Protein AF-A0A4Q3C6U7-F1 (afdb_monomer)

Mean predicted aligned error: 5.1 Å

Nearest PDB structures (foldseek):
  6geu-assembly1_A  TM=4.554E-01  e=2.641E+00  Homo sapiens
  4ghb-assembly1_B  TM=2.194E-01  e=9.205E-01  Bacteroides uniformis ATCC 8492
  4ghb-assembly1_A  TM=2.092E-01  e=1.859E+00  Bacteroides uniformis ATCC 8492
  5yfg-assembly1_A  TM=2.034E-01  e=3.339E+00  Homo sapiens

Radius of gyration: 21.29 Å; Cα contacts (8 Å, |Δi|>4): 793; chains: 1; bounding box: 61×37×65 Å

Structure (mmCIF, N/CA/C/O backbone):
data_AF-A0A4Q3C6U7-F1
#
_entry.id   AF-A0A4Q3C6U7-F1
#
loop_
_atom_site.group_PDB
_atom_site.id
_atom_site.type_symbol
_atom_site.label_atom_id
_atom_site.label_alt_id
_atom_site.label_comp_id
_atom_site.label_asym_id
_atom_site.label_entity_id
_atom_site.label_seq_id
_atom_site.pdbx_PDB_ins_code
_atom_site.Cartn_x
_atom_site.Cartn_y
_atom_site.Cartn_z
_atom_site.occupancy
_atom_site.B_iso_or_equiv
_atom_site.auth_seq_id
_atom_site.auth_comp_id
_atom_site.auth_asym_id
_atom_site.auth_atom_id
_atom_site.pdbx_PDB_model_num
ATOM 1 N N . MET A 1 1 ? 37.380 1.372 9.636 1.00 40.44 1 MET A N 1
ATOM 2 C CA . MET A 1 1 ? 35.905 1.362 9.753 1.00 40.44 1 MET A CA 1
ATOM 3 C C . MET A 1 1 ? 35.534 0.197 10.651 1.00 40.44 1 MET A C 1
ATOM 5 O O . MET A 1 1 ? 35.887 -0.924 10.315 1.00 40.44 1 MET A O 1
ATOM 9 N N . ASN A 1 2 ? 34.940 0.460 11.815 1.00 42.66 2 ASN A N 1
ATOM 10 C CA . ASN A 1 2 ? 34.588 -0.593 12.772 1.00 42.66 2 ASN A CA 1
ATOM 11 C C . ASN A 1 2 ? 33.475 -1.472 12.191 1.00 42.66 2 ASN A C 1
ATOM 13 O O . ASN A 1 2 ? 32.530 -0.950 11.597 1.00 42.66 2 ASN A O 1
ATOM 17 N N . ALA A 1 3 ? 33.597 -2.791 12.349 1.00 51.47 3 ALA A N 1
ATOM 18 C CA . ALA A 1 3 ? 32.546 -3.717 11.951 1.00 51.47 3 ALA A CA 1
ATOM 19 C C . ALA A 1 3 ? 31.241 -3.373 12.701 1.00 51.47 3 ALA A C 1
ATOM 21 O O . ALA A 1 3 ? 31.295 -3.032 13.887 1.00 51.47 3 ALA A O 1
ATOM 22 N N . PRO A 1 4 ? 30.072 -3.425 12.038 1.00 55.38 4 PRO A N 1
ATOM 23 C CA . PRO A 1 4 ? 28.802 -3.167 12.703 1.00 55.38 4 PRO A CA 1
ATOM 24 C C . PRO A 1 4 ? 28.553 -4.197 13.822 1.00 55.38 4 PRO A C 1
ATOM 26 O O . PRO A 1 4 ? 29.059 -5.317 13.725 1.00 55.38 4 PRO A O 1
ATOM 29 N N . PRO A 1 5 ? 27.767 -3.858 14.863 1.00 61.78 5 PRO A N 1
ATOM 30 C CA . PRO A 1 5 ? 27.444 -4.776 15.956 1.00 61.78 5 PRO A CA 1
ATOM 31 C C . PRO A 1 5 ? 26.863 -6.115 15.458 1.00 61.78 5 PRO A C 1
ATOM 33 O O . PRO A 1 5 ? 26.161 -6.110 14.441 1.00 61.78 5 PRO A O 1
ATOM 36 N N . PRO A 1 6 ? 27.073 -7.238 16.174 1.00 61.47 6 PRO A N 1
ATOM 37 C CA . PRO A 1 6 ? 26.611 -8.571 15.759 1.00 61.47 6 PRO A CA 1
ATOM 38 C C . PRO A 1 6 ? 25.113 -8.647 15.426 1.00 61.47 6 PRO A C 1
ATOM 40 O O . PRO A 1 6 ? 24.727 -9.257 14.433 1.00 61.47 6 PRO A O 1
ATOM 43 N N . GLU A 1 7 ? 24.266 -7.951 16.187 1.00 58.47 7 GLU A N 1
ATOM 44 C CA . GLU A 1 7 ? 22.817 -7.881 15.941 1.00 58.47 7 GLU A CA 1
ATOM 45 C C . GLU A 1 7 ? 22.485 -7.246 14.581 1.00 58.47 7 GLU A C 1
ATOM 47 O O . GLU A 1 7 ? 21.636 -7.742 13.841 1.00 58.47 7 GLU A O 1
ATOM 52 N N . ARG A 1 8 ? 23.211 -6.189 14.189 1.00 59.88 8 ARG A N 1
ATOM 53 C CA . ARG A 1 8 ? 23.044 -5.556 12.869 1.00 59.88 8 ARG A CA 1
ATOM 54 C C . ARG A 1 8 ? 23.563 -6.439 11.736 1.00 59.88 8 ARG A C 1
ATOM 56 O O . ARG A 1 8 ? 23.024 -6.379 10.634 1.00 59.88 8 ARG A O 1
ATOM 63 N N . GLN A 1 9 ? 24.582 -7.260 11.994 1.00 61.44 9 GLN A N 1
ATOM 64 C CA . GLN A 1 9 ? 25.068 -8.243 11.022 1.00 61.44 9 GLN A CA 1
ATOM 65 C C . GLN A 1 9 ? 24.029 -9.347 10.785 1.00 61.44 9 GLN A C 1
ATOM 67 O O . GLN A 1 9 ? 23.744 -9.668 9.633 1.00 61.44 9 GLN A O 1
ATOM 72 N N . ALA A 1 10 ? 23.404 -9.863 11.849 1.00 61.47 10 ALA A N 1
ATOM 73 C CA . ALA A 1 10 ? 22.354 -10.878 11.755 1.00 61.47 10 ALA A CA 1
ATOM 74 C C . ALA A 1 10 ? 21.114 -10.371 10.993 1.00 61.47 10 ALA A C 1
ATOM 76 O O . ALA A 1 10 ? 20.631 -11.049 10.085 1.00 61.47 10 ALA A O 1
ATOM 77 N N . ILE A 1 11 ? 20.650 -9.150 11.288 1.00 67.88 11 ILE A N 1
ATOM 78 C CA . ILE A 1 11 ? 19.532 -8.509 10.571 1.00 67.88 11 ILE A CA 1
ATOM 79 C C . ILE A 1 11 ? 19.877 -8.307 9.088 1.00 67.88 11 ILE A C 1
ATOM 81 O O . ILE A 1 11 ? 19.063 -8.604 8.209 1.00 67.88 11 ILE A O 1
ATOM 85 N N . GLY A 1 12 ? 21.095 -7.846 8.786 1.00 70.00 12 GLY A N 1
ATOM 86 C CA . GLY A 1 12 ? 21.555 -7.680 7.407 1.00 70.00 12 GLY A CA 1
ATOM 87 C C . GLY A 1 12 ? 21.638 -9.002 6.637 1.00 70.00 12 GLY A C 1
ATOM 88 O O . GLY A 1 12 ? 21.239 -9.057 5.475 1.00 70.00 12 GLY A O 1
ATOM 89 N N . ALA A 1 13 ? 22.084 -10.082 7.283 1.00 72.88 13 ALA A N 1
ATOM 90 C CA . ALA A 1 13 ? 22.138 -11.413 6.680 1.00 72.88 13 ALA A CA 1
ATOM 91 C C . ALA A 1 13 ? 20.737 -11.978 6.384 1.00 72.88 13 ALA A C 1
ATOM 93 O O . ALA A 1 13 ? 20.502 -12.476 5.282 1.00 72.88 13 ALA A O 1
ATOM 94 N N . GLN A 1 14 ? 19.791 -11.844 7.322 1.00 74.75 14 GLN A N 1
ATOM 95 C CA . GLN A 1 14 ? 18.389 -12.230 7.115 1.00 74.75 14 GLN A CA 1
ATOM 96 C C . GLN A 1 14 ? 17.743 -11.430 5.980 1.00 74.75 14 GLN A C 1
ATOM 98 O O . GLN A 1 14 ? 17.083 -12.006 5.116 1.00 74.75 14 GLN A O 1
ATOM 103 N N . THR A 1 15 ? 18.005 -10.122 5.927 1.00 80.00 15 THR A N 1
ATOM 104 C CA . THR A 1 15 ? 17.540 -9.255 4.838 1.00 80.00 15 THR A CA 1
ATOM 105 C C . THR A 1 15 ? 18.095 -9.722 3.491 1.00 80.00 15 THR A C 1
ATOM 107 O O . THR A 1 15 ? 17.353 -9.876 2.524 1.00 80.00 15 THR A O 1
ATOM 110 N N . ALA A 1 16 ? 19.399 -10.000 3.421 1.00 83.19 16 ALA A N 1
ATOM 111 C CA . ALA A 1 16 ? 20.047 -10.456 2.196 1.00 83.19 16 ALA A CA 1
ATOM 112 C C . ALA A 1 16 ? 19.524 -11.826 1.723 1.00 83.19 16 ALA A C 1
ATOM 114 O O . ALA A 1 16 ? 19.395 -12.047 0.519 1.00 83.19 16 ALA A O 1
ATOM 115 N N . ALA A 1 17 ? 19.224 -12.749 2.641 1.00 84.50 17 ALA A N 1
ATOM 116 C CA . ALA A 1 17 ? 18.585 -14.024 2.313 1.00 84.50 17 ALA A CA 1
ATOM 117 C C . ALA A 1 17 ? 17.166 -13.811 1.757 1.00 84.50 17 ALA A C 1
ATOM 119 O O . ALA A 1 17 ? 16.872 -14.244 0.644 1.00 84.50 17 ALA A O 1
ATOM 120 N N . ALA A 1 18 ? 16.331 -13.036 2.456 1.00 83.50 18 ALA A N 1
ATOM 121 C CA . ALA A 1 18 ? 14.971 -12.737 2.013 1.00 83.50 18 ALA A CA 1
ATOM 122 C C . ALA A 1 18 ? 14.938 -12.082 0.620 1.00 83.50 18 ALA A C 1
ATOM 124 O O . ALA A 1 18 ? 14.146 -12.485 -0.233 1.00 83.50 18 ALA A O 1
ATOM 125 N N . LEU A 1 19 ? 15.824 -11.116 0.350 1.00 86.44 19 LEU A N 1
ATOM 126 C CA . LEU A 1 19 ? 15.937 -10.466 -0.962 1.00 86.44 19 LEU A CA 1
ATOM 127 C C . LEU A 1 19 ? 16.412 -11.434 -2.060 1.00 86.44 19 LEU A C 1
ATOM 129 O O . LEU A 1 19 ? 15.923 -11.379 -3.188 1.00 86.44 19 LEU A O 1
ATOM 133 N N . ARG A 1 20 ? 17.340 -12.352 -1.758 1.00 87.31 20 ARG A N 1
ATOM 134 C CA . ARG A 1 20 ? 17.777 -13.380 -2.720 1.00 87.31 20 ARG A CA 1
ATOM 135 C C . ARG A 1 20 ? 16.630 -14.276 -3.162 1.00 87.31 20 ARG A C 1
ATOM 137 O O . ARG A 1 20 ? 16.518 -14.560 -4.360 1.00 87.31 20 ARG A O 1
ATOM 144 N N . ASP A 1 21 ? 15.774 -14.662 -2.230 1.00 84.50 21 ASP A N 1
ATOM 145 C CA . ASP A 1 21 ? 14.721 -15.639 -2.483 1.00 84.50 21 ASP A CA 1
ATOM 146 C C . ASP A 1 21 ? 13.483 -14.998 -3.105 1.00 84.50 21 ASP A C 1
ATOM 148 O O . ASP A 1 21 ? 12.928 -15.516 -4.077 1.00 84.50 21 ASP A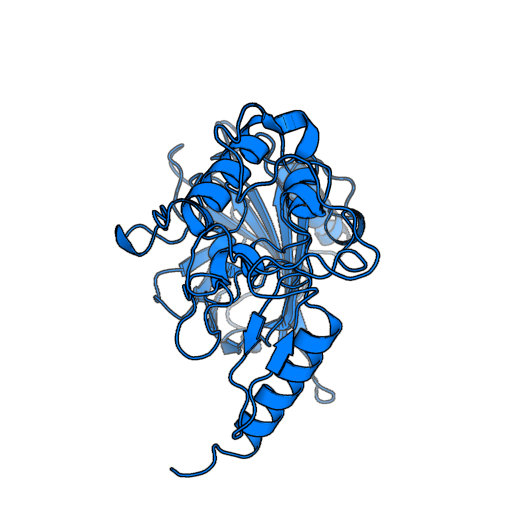 O 1
ATOM 152 N N . THR A 1 22 ? 13.086 -13.832 -2.600 1.00 85.50 22 THR A N 1
ATOM 153 C CA . THR A 1 22 ? 11.780 -13.252 -2.928 1.00 85.50 22 THR A CA 1
ATOM 154 C C . THR A 1 22 ? 11.821 -12.214 -4.040 1.00 85.50 22 THR A C 1
ATOM 156 O O . THR A 1 22 ? 10.818 -12.065 -4.730 1.00 85.50 22 THR A O 1
ATOM 159 N N . SER A 1 23 ? 12.943 -11.521 -4.272 1.00 89.56 23 SER A N 1
ATOM 160 C CA . SER A 1 23 ? 12.940 -10.376 -5.190 1.00 89.56 23 SER A CA 1
ATOM 161 C C . SER A 1 23 ? 12.658 -10.767 -6.644 1.00 89.56 23 SER A C 1
ATOM 163 O O . SER A 1 23 ? 13.272 -11.665 -7.219 1.00 89.56 23 SER A O 1
ATOM 165 N N . VAL A 1 24 ? 11.733 -10.051 -7.259 1.00 92.94 24 VAL A N 1
ATOM 166 C CA . VAL A 1 24 ? 11.398 -10.109 -8.678 1.00 92.94 24 VAL A CA 1
ATOM 167 C C . VAL A 1 24 ? 12.279 -9.134 -9.448 1.00 92.94 24 VAL A C 1
ATOM 169 O O . VAL A 1 24 ? 12.968 -9.534 -10.381 1.00 92.94 24 VAL A O 1
ATOM 172 N N . GLY A 1 25 ? 12.287 -7.864 -9.040 1.00 91.75 25 GLY A N 1
ATOM 173 C CA . GLY A 1 25 ? 13.074 -6.823 -9.692 1.00 91.75 25 GLY A CA 1
ATOM 174 C C . GLY A 1 25 ? 14.586 -6.949 -9.457 1.00 91.75 25 GLY A C 1
ATOM 175 O O . GLY A 1 25 ? 15.015 -7.578 -8.484 1.00 91.75 25 GLY A O 1
ATOM 176 N N . PRO A 1 26 ? 15.397 -6.336 -10.335 1.00 93.00 26 PRO A N 1
ATOM 177 C CA . PRO A 1 26 ? 16.826 -6.234 -10.163 1.00 93.00 26 PRO A CA 1
ATOM 178 C C . PRO A 1 26 ? 17.147 -5.304 -8.989 1.00 93.00 26 PRO A C 1
ATOM 180 O O . PRO A 1 26 ? 16.569 -4.226 -8.857 1.00 93.00 26 PRO A O 1
ATOM 183 N N . LEU A 1 27 ? 18.097 -5.697 -8.149 1.00 91.75 27 LEU A N 1
ATOM 184 C CA . LEU A 1 27 ? 18.600 -4.883 -7.047 1.00 91.75 27 LEU A CA 1
ATOM 185 C C . LEU A 1 27 ? 20.081 -5.158 -6.804 1.00 91.75 27 LEU A C 1
ATOM 187 O O . LEU A 1 27 ? 20.570 -6.281 -6.975 1.00 91.75 27 LEU A O 1
ATOM 191 N N . ILE A 1 28 ? 20.778 -4.127 -6.338 1.00 92.19 28 ILE A N 1
ATOM 192 C CA . ILE A 1 28 ? 22.125 -4.235 -5.788 1.00 92.19 28 ILE A CA 1
ATOM 193 C C . ILE A 1 28 ? 22.062 -3.759 -4.337 1.00 92.19 28 ILE A C 1
ATOM 195 O O . ILE A 1 28 ? 21.916 -2.569 -4.075 1.00 92.19 28 ILE A O 1
ATOM 199 N N . TYR A 1 29 ? 22.156 -4.689 -3.388 1.00 89.19 29 TYR A N 1
ATOM 200 C CA . TYR A 1 29 ? 22.054 -4.413 -1.957 1.00 89.19 29 TYR A CA 1
ATOM 201 C C . TYR A 1 29 ? 23.433 -4.392 -1.293 1.00 89.19 29 TYR A C 1
ATOM 203 O O . TYR A 1 29 ? 24.226 -5.333 -1.412 1.00 89.19 29 TYR A O 1
ATOM 211 N N . ARG A 1 30 ? 23.707 -3.315 -0.553 1.00 87.31 30 ARG A N 1
ATOM 212 C CA . ARG A 1 30 ? 24.899 -3.175 0.288 1.00 87.31 30 ARG A CA 1
ATOM 213 C C . ARG A 1 30 ? 24.659 -3.858 1.636 1.00 87.31 30 ARG A C 1
ATOM 215 O O . ARG A 1 30 ? 24.275 -3.220 2.614 1.00 87.31 30 ARG A O 1
ATOM 222 N N . GLN A 1 31 ? 24.888 -5.165 1.671 1.00 79.44 31 GLN A N 1
ATOM 223 C CA . GLN A 1 31 ? 24.862 -5.964 2.900 1.00 79.44 31 GLN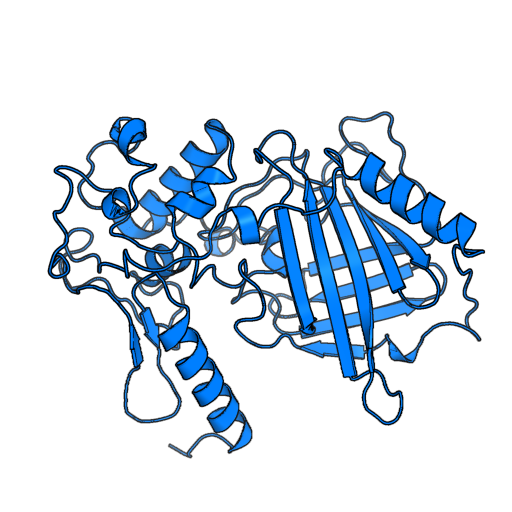 A CA 1
ATOM 224 C C . GLN A 1 31 ? 26.073 -5.654 3.809 1.00 79.44 31 GLN A C 1
ATOM 226 O O . GLN A 1 31 ? 27.071 -5.104 3.335 1.00 79.44 31 GLN A O 1
ATOM 231 N N . PRO A 1 32 ? 26.025 -6.001 5.111 1.00 75.94 32 PRO A N 1
ATOM 232 C CA . PRO A 1 32 ? 27.194 -5.922 5.983 1.00 75.94 32 PRO A CA 1
ATOM 233 C C . PRO A 1 32 ? 28.350 -6.771 5.432 1.00 75.94 32 PRO A C 1
ATOM 235 O O . PRO A 1 32 ? 28.223 -7.985 5.310 1.00 75.94 32 PRO A O 1
ATOM 238 N N . GLY A 1 33 ? 29.471 -6.131 5.099 1.00 77.62 33 GLY A N 1
ATOM 239 C CA . GLY A 1 33 ? 30.640 -6.781 4.499 1.00 77.62 33 GLY A CA 1
ATOM 240 C C . GLY A 1 33 ? 31.116 -6.079 3.220 1.00 77.62 33 GLY A C 1
ATOM 241 O O . GLY A 1 33 ? 30.558 -5.049 2.840 1.00 77.62 33 GLY A O 1
ATOM 242 N N . PRO A 1 34 ? 32.178 -6.592 2.571 1.00 77.06 34 PRO A N 1
ATOM 243 C CA . PRO A 1 34 ? 32.726 -5.991 1.354 1.00 77.06 34 PRO A CA 1
ATOM 244 C C . PRO A 1 34 ? 31.924 -6.333 0.087 1.00 77.06 34 PRO A C 1
ATOM 246 O O . PRO A 1 34 ? 32.004 -5.606 -0.901 1.00 77.06 34 PRO A O 1
ATOM 249 N N . GLU A 1 35 ? 31.156 -7.425 0.094 1.00 85.88 35 GLU A N 1
ATOM 250 C CA . GLU A 1 35 ? 30.459 -7.928 -1.092 1.00 85.88 35 GLU A CA 1
ATOM 251 C C . GLU A 1 35 ? 29.080 -7.300 -1.281 1.00 85.88 35 GLU A C 1
ATOM 253 O O . GLU A 1 35 ? 28.267 -7.241 -0.358 1.00 85.88 35 GLU A O 1
ATOM 258 N N . LEU A 1 36 ? 28.768 -6.918 -2.519 1.00 89.62 36 LEU A N 1
ATOM 259 C CA . LEU A 1 36 ? 27.430 -6.475 -2.900 1.00 89.62 36 LEU A CA 1
ATOM 260 C C . LEU A 1 36 ? 26.560 -7.677 -3.261 1.00 89.62 36 LEU A C 1
ATOM 262 O O . LEU A 1 36 ? 26.935 -8.490 -4.107 1.00 89.62 36 LEU A O 1
ATOM 266 N N . LEU A 1 37 ? 25.363 -7.748 -2.684 1.00 90.81 37 LEU A N 1
ATOM 267 C CA . LEU A 1 37 ? 24.354 -8.686 -3.149 1.00 90.81 37 LEU A CA 1
ATOM 268 C C . LEU A 1 37 ? 23.763 -8.152 -4.456 1.00 90.81 37 LEU A C 1
ATOM 270 O O . LEU A 1 37 ? 23.184 -7.070 -4.467 1.00 90.81 37 LEU A O 1
ATOM 274 N N . ARG A 1 38 ? 23.865 -8.924 -5.538 1.00 92.81 38 ARG A N 1
ATOM 275 C CA . ARG A 1 38 ? 23.196 -8.633 -6.810 1.00 92.81 38 ARG A CA 1
ATOM 276 C C . ARG A 1 38 ? 22.102 -9.658 -7.064 1.00 92.81 38 ARG A C 1
ATOM 278 O O . ARG A 1 38 ? 22.365 -10.857 -7.051 1.00 92.81 38 ARG A O 1
ATOM 285 N N . VAL A 1 39 ? 20.889 -9.184 -7.310 1.00 92.44 39 VAL A N 1
ATOM 286 C CA . VAL A 1 39 ? 19.746 -10.015 -7.697 1.00 92.44 39 VAL A CA 1
ATOM 287 C C . VAL A 1 39 ? 19.152 -9.421 -8.963 1.00 92.44 39 VAL A C 1
ATOM 289 O O . VAL A 1 39 ? 18.980 -8.215 -9.022 1.00 92.44 39 VAL A O 1
ATOM 292 N N . GLY A 1 40 ? 18.870 -10.238 -9.974 1.00 93.81 40 GLY A N 1
ATOM 293 C CA . GLY A 1 40 ? 18.327 -9.804 -11.264 1.00 93.81 40 GLY A CA 1
ATOM 294 C C . GLY A 1 40 ? 18.381 -10.942 -12.283 1.00 93.81 40 GLY A C 1
ATOM 295 O O . GLY A 1 40 ? 19.015 -11.964 -12.021 1.00 93.81 40 GLY A O 1
ATOM 296 N N . GLY A 1 41 ? 17.695 -10.784 -13.414 1.00 95.06 41 GLY A N 1
ATOM 297 C CA . GLY A 1 41 ? 17.731 -11.735 -14.529 1.00 95.06 41 GLY A CA 1
ATOM 298 C C . GLY A 1 41 ? 18.856 -11.441 -15.521 1.00 95.06 41 GLY A C 1
ATOM 299 O O . GLY A 1 41 ? 19.556 -12.353 -15.946 1.00 95.06 41 GLY A O 1
ATOM 300 N N . ALA A 1 42 ? 19.053 -10.168 -15.867 1.00 96.31 42 ALA A N 1
ATOM 301 C CA . ALA A 1 42 ? 20.130 -9.703 -16.740 1.00 96.31 42 ALA A CA 1
ATOM 302 C C . ALA A 1 42 ? 20.406 -8.207 -16.515 1.00 96.31 42 ALA A C 1
ATOM 304 O O . ALA A 1 42 ? 19.577 -7.487 -15.955 1.00 96.31 42 ALA A O 1
ATOM 305 N N . TRP A 1 43 ? 21.579 -7.735 -16.937 1.00 96.00 43 TRP A N 1
ATOM 306 C CA . TRP A 1 43 ? 22.107 -6.407 -16.595 1.00 96.00 43 TRP A CA 1
ATOM 307 C C . TRP A 1 43 ? 22.463 -5.601 -17.844 1.00 96.00 43 TRP A C 1
ATOM 309 O O . TRP A 1 43 ? 22.685 -6.173 -18.909 1.00 96.00 43 TRP A O 1
ATOM 319 N N . ASN A 1 44 ? 22.556 -4.275 -17.706 1.00 94.25 44 ASN A N 1
ATOM 320 C CA . ASN A 1 44 ? 22.990 -3.362 -18.771 1.00 94.25 44 ASN A CA 1
ATOM 321 C C . ASN A 1 44 ? 22.198 -3.521 -20.084 1.00 94.25 44 ASN A C 1
ATOM 323 O O . ASN A 1 44 ? 22.764 -3.474 -21.172 1.00 94.25 44 ASN A O 1
ATOM 327 N N . GLY A 1 45 ? 20.883 -3.739 -19.985 1.00 92.56 45 GLY A N 1
ATOM 328 C CA . GLY A 1 45 ? 19.993 -3.913 -21.137 1.00 92.56 45 GLY A CA 1
ATOM 329 C C . GLY A 1 45 ? 20.046 -5.288 -21.814 1.00 92.56 45 GLY A C 1
ATOM 330 O O . GLY A 1 45 ? 19.261 -5.525 -22.731 1.00 92.56 45 GLY A O 1
ATOM 331 N N . ALA A 1 46 ? 20.911 -6.207 -21.367 1.00 95.94 46 ALA A N 1
ATOM 332 C CA . ALA A 1 46 ? 20.912 -7.582 -21.860 1.00 95.94 46 ALA A CA 1
ATOM 333 C C . ALA A 1 46 ? 19.590 -8.285 -21.521 1.00 95.94 46 ALA A C 1
ATOM 335 O O . ALA A 1 46 ? 19.001 -8.041 -20.470 1.00 95.94 46 ALA A O 1
ATOM 336 N N . VAL A 1 47 ? 19.136 -9.167 -22.410 1.00 96.94 47 VAL A N 1
ATOM 337 C CA . VAL A 1 47 ? 17.934 -9.983 -22.199 1.00 96.94 47 VAL A CA 1
ATOM 338 C C . VAL A 1 47 ? 18.338 -11.274 -21.471 1.00 96.94 47 VAL A C 1
ATOM 340 O O . VAL A 1 47 ? 19.351 -11.859 -21.854 1.00 96.94 47 VAL A O 1
ATOM 343 N N . PRO A 1 48 ? 17.594 -11.730 -20.444 1.00 97.06 48 PRO A N 1
ATOM 344 C CA . PRO A 1 48 ? 17.891 -12.983 -19.754 1.00 97.06 48 PRO A CA 1
ATOM 345 C C . PRO A 1 48 ? 17.844 -14.196 -20.686 1.00 97.06 48 PRO A C 1
ATOM 347 O O . PRO A 1 48 ? 17.031 -14.248 -21.614 1.00 97.06 48 PRO A O 1
ATOM 350 N N . ASP A 1 49 ? 18.665 -15.203 -20.390 1.00 95.62 49 ASP A N 1
ATOM 351 C CA . ASP A 1 49 ? 18.690 -16.457 -21.142 1.00 95.62 49 ASP A CA 1
ATOM 352 C C . ASP A 1 49 ? 17.299 -17.106 -21.198 1.00 95.62 49 ASP A C 1
ATOM 354 O O . ASP A 1 49 ? 16.561 -17.157 -20.212 1.00 95.62 49 ASP A O 1
ATOM 358 N N . GLY A 1 50 ? 16.918 -17.595 -22.380 1.00 95.75 50 GLY A N 1
ATOM 359 C CA . GLY A 1 50 ? 15.615 -18.228 -22.608 1.00 95.75 50 GLY A CA 1
ATOM 360 C C . GLY A 1 50 ? 14.424 -17.263 -22.694 1.00 95.75 50 GLY A C 1
ATOM 361 O O . GLY A 1 50 ? 13.315 -17.703 -22.999 1.00 95.75 50 GLY A O 1
ATOM 362 N N . ILE A 1 51 ? 14.624 -15.956 -22.496 1.00 97.69 51 ILE A N 1
ATOM 363 C CA . ILE A 1 51 ? 13.575 -14.945 -22.646 1.00 97.69 51 ILE A CA 1
ATOM 364 C C . ILE A 1 51 ? 13.680 -14.270 -24.014 1.00 97.69 51 ILE A C 1
ATOM 366 O O . ILE A 1 51 ? 14.721 -13.760 -24.413 1.00 97.69 51 ILE A O 1
ATOM 370 N N . LYS A 1 52 ? 12.557 -14.211 -24.738 1.00 97.50 52 LYS A N 1
ATOM 371 C CA . LYS A 1 52 ? 12.430 -13.401 -25.956 1.00 97.50 52 LYS A CA 1
ATOM 372 C C . LYS A 1 52 ? 11.832 -12.041 -25.606 1.00 97.50 52 LYS A C 1
ATOM 374 O O . LYS A 1 52 ? 10.662 -11.981 -25.218 1.00 97.50 52 LYS A O 1
ATOM 379 N N . ALA A 1 53 ? 12.613 -10.974 -25.775 1.00 97.44 53 ALA A N 1
ATOM 380 C CA . ALA A 1 53 ? 12.152 -9.602 -25.575 1.00 97.44 53 ALA A CA 1
ATOM 381 C C . ALA A 1 53 ? 10.993 -9.230 -26.517 1.00 97.44 53 ALA A C 1
ATOM 383 O O . ALA A 1 53 ? 10.867 -9.768 -27.624 1.00 97.44 53 ALA A O 1
ATOM 384 N N . LEU A 1 54 ? 10.139 -8.312 -26.057 1.00 98.00 54 LEU A N 1
ATOM 385 C CA . LEU A 1 54 ? 9.097 -7.707 -26.883 1.00 98.00 54 LEU A CA 1
ATOM 386 C C . LEU A 1 54 ? 9.715 -6.678 -27.849 1.00 98.00 54 LEU A C 1
ATOM 388 O O . LEU A 1 54 ? 10.778 -6.136 -27.549 1.00 98.00 54 LEU A O 1
ATOM 392 N N . PRO A 1 55 ? 9.062 -6.373 -28.988 1.00 96.56 55 PRO A N 1
ATOM 393 C CA . PRO A 1 55 ? 9.516 -5.308 -29.888 1.00 96.56 55 PRO A CA 1
ATOM 394 C C . PRO A 1 55 ? 9.534 -3.921 -29.232 1.00 96.56 55 PRO A C 1
ATOM 396 O O . PRO A 1 55 ? 10.328 -3.071 -29.624 1.00 96.56 55 PRO A O 1
ATOM 399 N N . VAL A 1 56 ? 8.648 -3.710 -28.256 1.00 97.88 56 VAL A N 1
ATOM 400 C CA . VAL A 1 56 ? 8.558 -2.509 -27.429 1.00 97.88 56 VAL A CA 1
ATOM 401 C C . VAL A 1 56 ? 8.304 -2.918 -25.980 1.00 97.88 56 VAL A C 1
ATOM 403 O O . VAL A 1 56 ? 7.561 -3.862 -25.700 1.00 97.88 56 VAL A O 1
ATOM 406 N N . ASP A 1 57 ? 8.962 -2.222 -25.068 1.00 98.25 57 ASP A N 1
ATOM 407 C CA . ASP A 1 57 ? 8.827 -2.347 -23.622 1.00 98.25 57 ASP A CA 1
ATOM 408 C C . ASP A 1 57 ? 8.777 -0.946 -22.990 1.00 98.25 57 ASP A C 1
ATOM 410 O O . ASP A 1 57 ? 8.970 0.061 -23.677 1.00 98.25 57 ASP A O 1
ATOM 414 N N . LEU A 1 58 ? 8.558 -0.866 -21.676 1.00 98.00 58 LEU A N 1
ATOM 415 C CA . LEU A 1 58 ? 8.504 0.397 -20.937 1.00 98.00 58 LEU A CA 1
ATOM 416 C C . LEU A 1 58 ? 9.722 1.296 -21.219 1.00 98.00 58 LEU A C 1
ATOM 418 O O . LEU A 1 58 ? 9.584 2.511 -21.263 1.00 98.00 58 LEU A O 1
ATOM 422 N N . PHE A 1 59 ? 10.906 0.715 -21.422 1.00 97.75 59 PHE A N 1
ATOM 423 C CA . PHE A 1 59 ? 12.174 1.438 -21.561 1.00 97.75 59 PHE A CA 1
ATOM 424 C C . PHE A 1 59 ? 12.523 1.798 -23.012 1.00 97.75 59 PHE A C 1
ATOM 426 O O . PHE A 1 59 ? 13.505 2.498 -23.256 1.00 97.75 59 PHE A O 1
ATOM 433 N N . THR A 1 60 ? 11.751 1.305 -23.980 1.00 97.06 60 THR A N 1
ATOM 434 C CA . THR A 1 60 ? 11.945 1.527 -25.423 1.00 97.06 60 THR A CA 1
ATOM 435 C C . THR A 1 60 ? 10.728 2.152 -26.100 1.00 97.06 60 THR A C 1
ATOM 437 O O . THR A 1 60 ? 10.812 2.548 -27.266 1.00 97.06 60 THR A O 1
ATOM 440 N N . THR A 1 61 ? 9.610 2.261 -25.380 1.00 97.25 61 THR A N 1
ATOM 441 C CA . THR A 1 61 ? 8.382 2.892 -25.857 1.00 97.25 61 THR A CA 1
ATOM 442 C C . THR A 1 61 ? 8.587 4.352 -26.247 1.00 97.25 61 THR A C 1
ATOM 444 O O . THR A 1 61 ? 9.412 5.073 -25.685 1.00 97.25 61 THR A O 1
ATOM 447 N N . ARG A 1 62 ? 7.802 4.789 -27.232 1.00 96.00 62 ARG A N 1
ATOM 448 C CA . ARG A 1 62 ? 7.648 6.203 -27.601 1.00 96.00 62 ARG A CA 1
ATOM 449 C C . ARG A 1 62 ? 6.368 6.807 -27.030 1.00 96.00 62 ARG A C 1
ATOM 451 O O . ARG A 1 62 ? 6.272 8.024 -26.932 1.00 96.00 62 ARG A O 1
ATOM 458 N N . ASP A 1 63 ? 5.400 5.960 -26.696 1.00 96.38 63 ASP A N 1
ATOM 459 C CA . ASP A 1 63 ? 4.114 6.332 -26.123 1.00 96.38 63 ASP A CA 1
ATOM 460 C C . ASP A 1 63 ? 3.552 5.121 -25.366 1.00 96.38 63 ASP A C 1
ATOM 462 O O . ASP A 1 63 ? 2.926 4.230 -25.947 1.00 96.38 63 ASP A O 1
ATOM 466 N N . PHE A 1 64 ? 3.764 5.100 -24.048 1.00 95.81 64 PHE A N 1
ATOM 467 C CA . PHE A 1 64 ? 3.326 3.993 -23.203 1.00 95.81 64 PHE A CA 1
ATOM 468 C C . PHE A 1 64 ? 1.799 3.813 -23.200 1.00 95.81 64 PHE A C 1
ATOM 470 O O . PHE A 1 64 ? 1.331 2.732 -22.839 1.00 95.81 64 PHE A O 1
ATOM 477 N N . TYR A 1 65 ? 1.010 4.818 -23.615 1.00 96.75 65 TYR A N 1
ATOM 478 C CA . TYR A 1 65 ? -0.443 4.689 -23.743 1.00 96.75 65 TYR A CA 1
ATOM 479 C C . TYR A 1 65 ? -0.848 3.783 -24.914 1.00 96.75 65 TYR A C 1
ATOM 481 O O . TYR A 1 65 ? -1.844 3.064 -24.800 1.00 96.75 65 TYR A O 1
ATOM 489 N N . GLN A 1 66 ? -0.082 3.772 -26.012 1.00 97.75 66 GLN A N 1
ATOM 490 C CA . GLN A 1 66 ? -0.339 2.894 -27.167 1.00 97.75 66 GLN A CA 1
ATOM 491 C C . GLN A 1 66 ? -0.015 1.429 -26.860 1.00 97.75 66 GLN A C 1
ATOM 493 O O . GLN A 1 66 ? -0.595 0.517 -27.448 1.00 97.75 66 GLN A O 1
ATOM 498 N N . ASP A 1 67 ? 0.849 1.194 -25.875 1.00 98.19 67 ASP A N 1
ATOM 499 C CA . ASP A 1 67 ? 1.318 -0.139 -25.502 1.00 98.19 67 ASP A CA 1
ATOM 500 C C . ASP A 1 67 ? 0.401 -0.847 -24.499 1.00 98.19 67 ASP A C 1
ATOM 502 O O . ASP A 1 67 ? 0.756 -1.882 -23.937 1.00 98.19 67 ASP A O 1
ATOM 506 N N . ARG A 1 68 ? -0.805 -0.320 -24.259 1.00 97.56 68 ARG A N 1
ATOM 507 C CA . ARG A 1 68 ? -1.724 -0.823 -23.229 1.00 97.56 68 ARG A CA 1
ATOM 508 C C . ARG A 1 68 ? -2.019 -2.321 -23.331 1.00 97.56 68 ARG A C 1
ATOM 510 O O . ARG A 1 68 ? -2.183 -2.984 -22.310 1.00 97.56 68 ARG A O 1
ATOM 517 N N . ALA A 1 69 ? -2.064 -2.862 -24.547 1.00 97.56 69 ALA A N 1
ATOM 518 C CA . ALA A 1 69 ? -2.266 -4.292 -24.779 1.00 97.56 69 ALA A CA 1
ATOM 519 C C . ALA A 1 69 ? -1.098 -5.167 -24.273 1.00 97.56 69 ALA A C 1
ATOM 521 O O . ALA A 1 69 ? -1.280 -6.361 -24.053 1.00 97.56 69 ALA A O 1
ATOM 522 N N . LEU A 1 70 ? 0.088 -4.585 -24.074 1.00 98.25 70 LEU A N 1
ATOM 523 C CA . LEU A 1 70 ? 1.295 -5.265 -23.603 1.00 98.25 70 LEU A CA 1
ATOM 524 C C . LEU A 1 70 ? 1.461 -5.198 -22.081 1.00 98.25 70 LEU A C 1
ATOM 526 O O . LEU A 1 70 ? 2.254 -5.954 -21.530 1.00 98.25 70 LEU A O 1
ATOM 530 N N . TRP A 1 71 ? 0.706 -4.349 -21.377 1.00 98.00 71 TRP A N 1
ATOM 531 C CA . TRP A 1 71 ? 0.850 -4.153 -19.927 1.00 98.00 71 TRP A CA 1
ATOM 532 C C . TRP A 1 71 ? 0.540 -5.400 -19.088 1.00 98.00 71 TRP A C 1
ATOM 534 O O . TRP A 1 71 ? 0.883 -5.446 -17.911 1.00 98.00 71 TRP A O 1
ATOM 544 N N . THR A 1 72 ? -0.117 -6.413 -19.650 1.00 96.75 72 THR A N 1
ATOM 545 C CA . THR A 1 72 ? -0.338 -7.699 -18.970 1.00 96.75 72 THR A CA 1
ATOM 546 C C . THR A 1 72 ? 0.815 -8.684 -19.164 1.00 96.75 72 THR A C 1
ATOM 548 O O . THR A 1 72 ? 0.867 -9.694 -18.466 1.00 96.75 72 THR A O 1
ATOM 551 N N . ASP A 1 73 ? 1.740 -8.412 -20.087 1.00 97.88 73 ASP A N 1
ATOM 552 C CA . ASP A 1 73 ? 2.931 -9.225 -20.320 1.00 97.88 73 ASP A CA 1
ATOM 553 C C . ASP A 1 73 ? 4.083 -8.747 -19.415 1.00 97.88 73 ASP A C 1
ATOM 555 O O . ASP A 1 73 ? 4.524 -7.600 -19.542 1.00 97.88 73 ASP A O 1
ATOM 559 N N . PRO A 1 74 ? 4.623 -9.593 -18.512 1.00 97.56 74 PRO A N 1
ATOM 560 C CA . PRO A 1 74 ? 5.724 -9.205 -17.626 1.00 97.56 74 PRO A CA 1
ATOM 561 C C . PRO A 1 74 ? 6.940 -8.636 -18.362 1.00 97.56 74 PRO A C 1
ATOM 563 O O . PRO A 1 74 ? 7.647 -7.781 -17.826 1.00 97.56 74 PRO A O 1
ATOM 566 N N . ARG A 1 75 ? 7.174 -9.061 -19.608 1.00 98.19 75 ARG A N 1
ATOM 567 C CA . ARG A 1 75 ? 8.307 -8.611 -20.423 1.00 98.19 75 ARG A CA 1
ATOM 568 C C . ARG A 1 75 ? 8.202 -7.143 -20.822 1.00 98.19 75 ARG A C 1
ATOM 570 O O . ARG A 1 75 ? 9.244 -6.527 -21.021 1.00 98.19 75 ARG A O 1
ATOM 577 N N . TYR A 1 76 ? 7.000 -6.561 -20.866 1.00 98.56 76 TYR A N 1
ATOM 578 C CA . TYR A 1 76 ? 6.837 -5.122 -21.099 1.00 98.56 76 TYR A CA 1
ATOM 579 C C . TYR A 1 76 ? 7.512 -4.293 -19.997 1.00 98.56 76 TYR A C 1
ATOM 581 O O . TYR A 1 76 ? 8.058 -3.230 -20.258 1.00 98.56 76 TYR A O 1
ATOM 589 N N . PHE A 1 77 ? 7.578 -4.818 -18.773 1.00 97.81 77 PHE A N 1
ATOM 590 C CA . PHE A 1 77 ? 8.299 -4.201 -17.656 1.00 97.81 77 PHE A CA 1
ATOM 591 C C . PHE A 1 77 ? 9.683 -4.824 -17.434 1.00 97.81 77 PHE A C 1
ATOM 593 O O . PHE A 1 77 ? 10.255 -4.684 -16.354 1.00 97.81 77 PHE A O 1
ATOM 600 N N . ARG A 1 78 ? 10.221 -5.574 -18.407 1.00 97.69 78 ARG A N 1
ATOM 601 C CA . ARG A 1 78 ? 11.452 -6.375 -18.256 1.00 97.69 78 ARG A CA 1
ATOM 602 C C . ARG A 1 78 ? 11.426 -7.287 -17.018 1.00 97.69 78 ARG A C 1
ATOM 604 O O . ARG A 1 78 ? 12.435 -7.456 -16.337 1.00 97.69 78 ARG A O 1
ATOM 611 N N . CYS A 1 79 ? 10.249 -7.828 -16.694 1.00 97.12 79 CYS A N 1
ATOM 612 C CA . CYS A 1 79 ? 9.986 -8.663 -15.519 1.00 97.12 79 CYS A CA 1
ATOM 613 C C . CYS A 1 79 ? 10.378 -8.008 -14.185 1.00 97.12 79 CYS A C 1
ATOM 615 O O . CYS A 1 79 ? 10.836 -8.682 -13.260 1.00 97.12 79 CYS A O 1
ATOM 617 N N . ASN A 1 80 ? 10.264 -6.681 -14.104 1.00 96.06 80 ASN A N 1
ATOM 618 C CA . ASN A 1 80 ? 10.563 -5.933 -12.895 1.00 96.06 80 ASN A CA 1
ATOM 619 C C . ASN A 1 80 ? 9.393 -5.936 -11.905 1.00 96.06 80 ASN A C 1
ATOM 621 O O . ASN A 1 80 ? 8.214 -6.012 -12.267 1.00 96.06 80 ASN A O 1
ATOM 625 N N . SER A 1 81 ? 9.751 -5.737 -10.639 1.00 94.31 81 SER A N 1
ATOM 626 C CA . SER A 1 81 ? 8.828 -5.254 -9.624 1.00 94.31 81 SER A CA 1
ATOM 627 C C . SER A 1 81 ? 8.701 -3.732 -9.648 1.00 94.31 81 SER A C 1
ATOM 629 O O . SER A 1 81 ? 9.634 -3.079 -10.118 1.00 94.31 81 SER A O 1
ATOM 631 N N . PRO A 1 82 ? 7.620 -3.144 -9.094 1.00 92.44 82 PRO A N 1
ATOM 632 C CA . PRO A 1 82 ? 7.525 -1.686 -8.986 1.00 92.44 82 PRO A CA 1
ATOM 633 C C . PRO A 1 82 ? 8.726 -1.084 -8.249 1.00 92.44 82 PRO A C 1
ATOM 635 O O . PRO A 1 82 ? 9.345 -0.125 -8.698 1.00 92.44 82 PRO A O 1
ATOM 638 N N . MET A 1 83 ? 9.146 -1.755 -7.178 1.00 88.75 83 MET A N 1
ATOM 639 C CA . MET A 1 83 ? 10.350 -1.391 -6.447 1.00 88.75 83 MET A CA 1
ATOM 640 C C . MET A 1 83 ? 11.624 -1.512 -7.289 1.00 88.75 83 MET A C 1
ATOM 642 O O . MET A 1 83 ? 12.458 -0.618 -7.273 1.00 88.75 83 MET A O 1
ATOM 646 N N . GLY A 1 84 ? 11.768 -2.600 -8.049 1.00 91.88 84 GLY A N 1
ATOM 647 C CA . GLY A 1 84 ? 12.911 -2.799 -8.934 1.00 91.88 84 GLY A CA 1
ATOM 648 C C . GLY A 1 84 ? 13.039 -1.680 -9.960 1.00 91.88 84 GLY A C 1
ATOM 649 O O . GLY A 1 84 ? 14.140 -1.175 -10.144 1.00 91.88 84 GLY A O 1
ATOM 650 N N . ILE A 1 85 ? 11.920 -1.251 -10.558 1.00 94.19 85 ILE A N 1
ATOM 651 C CA . ILE A 1 85 ? 11.865 -0.099 -11.472 1.00 94.19 85 ILE A CA 1
ATOM 652 C C . ILE A 1 85 ? 12.354 1.174 -10.766 1.00 94.19 85 ILE A C 1
ATOM 654 O O . ILE A 1 85 ? 13.240 1.853 -11.283 1.00 94.19 85 ILE A O 1
ATOM 658 N N . GLU A 1 86 ? 11.841 1.461 -9.568 1.00 90.25 86 GLU A N 1
ATOM 659 C CA . GLU A 1 86 ? 12.216 2.644 -8.779 1.00 90.25 86 GLU A CA 1
ATOM 660 C C . GLU A 1 86 ? 13.689 2.665 -8.369 1.00 90.25 86 GLU A C 1
ATOM 662 O O . GLU A 1 86 ? 14.343 3.708 -8.427 1.00 90.25 86 GLU A O 1
ATOM 667 N N . THR A 1 87 ? 14.232 1.515 -7.976 1.00 89.69 87 THR A N 1
ATOM 668 C CA . THR A 1 87 ? 15.624 1.393 -7.540 1.00 89.69 87 THR A CA 1
ATOM 669 C C . THR A 1 87 ? 16.610 1.554 -8.695 1.00 89.69 87 THR A C 1
ATOM 671 O O . THR A 1 87 ? 17.754 1.930 -8.444 1.00 89.69 87 THR A O 1
ATOM 674 N N . GLN A 1 88 ? 16.221 1.321 -9.957 1.00 92.12 88 GLN A N 1
ATOM 675 C CA . GLN A 1 88 ? 17.185 1.276 -11.065 1.00 92.12 88 GLN A CA 1
ATOM 676 C C . GLN A 1 88 ? 17.994 2.567 -11.234 1.00 92.12 88 GLN A C 1
ATOM 678 O O . GLN A 1 88 ? 19.182 2.488 -11.548 1.00 92.12 88 GLN A O 1
ATOM 683 N N . ARG A 1 89 ? 17.384 3.727 -10.962 1.00 90.44 89 ARG A N 1
ATOM 684 C CA . ARG A 1 89 ? 18.042 5.045 -10.995 1.00 90.44 89 ARG A CA 1
ATOM 685 C C . ARG A 1 89 ? 18.687 5.471 -9.672 1.00 90.44 89 ARG A C 1
ATOM 687 O O . ARG A 1 89 ? 19.218 6.567 -9.565 1.00 90.44 89 ARG A O 1
ATOM 694 N N . GLY A 1 90 ? 18.683 4.601 -8.662 1.00 87.31 90 GLY A N 1
ATOM 695 C CA . GLY A 1 90 ? 19.337 4.848 -7.376 1.00 87.31 90 GLY A CA 1
ATOM 696 C C . GLY A 1 90 ? 18.497 5.627 -6.359 1.00 87.31 90 GLY A C 1
ATOM 697 O O . GLY A 1 90 ? 19.059 6.136 -5.391 1.00 87.31 90 GLY A O 1
ATOM 698 N N . THR A 1 91 ? 17.170 5.680 -6.527 1.00 82.75 91 THR A N 1
ATOM 699 C CA . THR A 1 91 ? 16.223 6.395 -5.642 1.00 82.75 91 THR A CA 1
ATOM 700 C C . THR A 1 91 ? 16.414 6.085 -4.149 1.00 82.75 91 THR A C 1
ATOM 702 O O . THR A 1 91 ? 16.222 6.949 -3.298 1.00 82.75 91 THR A O 1
ATOM 705 N N . HIS A 1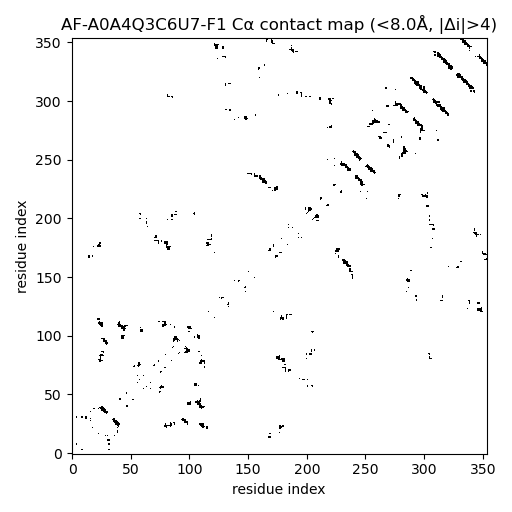 92 ? 16.838 4.866 -3.805 1.00 79.31 92 HIS A N 1
ATOM 706 C CA . HIS A 1 92 ? 16.966 4.391 -2.419 1.00 79.31 92 HIS A CA 1
ATOM 707 C C . HIS A 1 92 ? 18.391 4.490 -1.840 1.00 79.31 92 HIS A C 1
ATOM 709 O O . HIS A 1 92 ? 18.673 3.965 -0.757 1.00 79.31 92 HIS A O 1
ATOM 715 N N . GLY A 1 93 ? 19.292 5.196 -2.527 1.00 77.19 93 GLY A N 1
ATOM 716 C CA . GLY A 1 93 ? 20.567 5.659 -1.982 1.00 77.19 93 GLY A CA 1
ATOM 717 C C . GLY A 1 93 ? 21.579 4.560 -1.635 1.00 77.19 93 GLY A C 1
ATOM 718 O O . GLY A 1 93 ? 21.838 3.634 -2.396 1.00 77.19 93 GLY A O 1
ATOM 719 N N . THR A 1 94 ? 22.244 4.691 -0.483 1.00 73.12 94 THR A N 1
ATOM 720 C CA . THR A 1 94 ? 23.485 3.945 -0.179 1.00 73.12 94 THR A CA 1
ATOM 721 C C . THR A 1 94 ? 23.288 2.461 0.128 1.00 73.12 94 THR A C 1
ATOM 723 O O . THR A 1 94 ? 24.250 1.692 0.018 1.00 73.12 94 THR A O 1
ATOM 726 N N . SER A 1 95 ? 22.071 2.066 0.516 1.00 77.94 95 SER A N 1
ATOM 727 C CA . SER A 1 95 ? 21.731 0.676 0.854 1.00 77.94 95 SER A CA 1
ATOM 728 C C . SER A 1 95 ? 21.290 -0.128 -0.369 1.00 77.94 95 SER A C 1
ATOM 730 O O . SER A 1 95 ? 21.591 -1.317 -0.446 1.00 77.94 95 SER A O 1
ATOM 732 N N . PHE A 1 96 ? 20.636 0.521 -1.334 1.00 86.44 96 PHE A N 1
ATOM 733 C CA . PHE A 1 96 ? 20.171 -0.083 -2.581 1.00 86.44 96 PHE A CA 1
ATOM 734 C C . PHE A 1 96 ? 20.668 0.756 -3.754 1.00 86.44 96 PHE A C 1
ATOM 736 O O . PHE A 1 96 ? 20.160 1.844 -4.017 1.00 86.44 96 PHE A O 1
ATOM 743 N N . LEU A 1 97 ? 21.700 0.251 -4.423 1.00 90.00 97 LEU A N 1
ATOM 744 C CA . LEU A 1 97 ? 22.378 0.959 -5.500 1.00 90.00 97 LEU A CA 1
ATOM 745 C C . LEU A 1 97 ? 21.584 0.864 -6.804 1.00 90.00 97 LEU A C 1
ATOM 747 O O . LEU A 1 97 ? 20.884 -0.123 -7.046 1.00 90.00 97 LEU A O 1
ATOM 751 N N . GLY A 1 98 ? 21.761 1.880 -7.652 1.00 92.12 98 GLY A N 1
ATOM 752 C CA . GLY A 1 98 ? 21.233 1.893 -9.011 1.00 92.12 98 GLY A CA 1
ATOM 753 C C . GLY A 1 98 ? 21.673 0.662 -9.801 1.00 92.12 98 GLY A C 1
ATOM 754 O O . GLY A 1 98 ? 22.800 0.179 -9.661 1.00 92.12 98 GLY A O 1
ATOM 755 N N . THR A 1 99 ? 20.755 0.138 -10.607 1.00 93.44 99 THR A N 1
ATOM 756 C CA . THR A 1 99 ? 20.964 -1.058 -11.436 1.00 93.44 99 THR A CA 1
ATOM 757 C C . THR A 1 99 ? 20.975 -0.753 -12.929 1.00 93.44 99 THR A C 1
ATOM 759 O O . THR A 1 99 ? 21.377 -1.612 -13.716 1.00 93.44 99 THR A O 1
ATOM 762 N N . MET A 1 100 ? 20.568 0.459 -13.317 1.00 92.50 100 MET A N 1
ATOM 763 C CA . MET A 1 100 ? 20.670 0.952 -14.684 1.00 92.50 100 MET A CA 1
ATOM 764 C C . MET A 1 100 ? 22.122 1.337 -14.984 1.00 92.50 100 MET A C 1
ATOM 766 O O . MET A 1 100 ? 22.759 2.018 -14.182 1.00 92.50 100 MET A O 1
ATOM 770 N N . GLY A 1 101 ? 22.650 0.865 -16.116 1.00 89.31 101 GLY A N 1
ATOM 771 C CA . GLY A 1 101 ? 24.009 1.191 -16.564 1.00 89.31 101 GLY A CA 1
ATOM 772 C C . GLY A 1 101 ? 24.114 2.575 -17.216 1.00 89.31 101 GLY A C 1
ATOM 773 O O . GLY A 1 101 ? 23.149 3.333 -17.232 1.00 89.31 101 GLY A O 1
ATOM 774 N N . ASP A 1 102 ? 25.249 2.851 -17.856 1.00 91.62 102 ASP A N 1
ATOM 775 C CA . ASP A 1 102 ? 25.653 4.205 -18.281 1.00 91.62 102 ASP A CA 1
ATOM 776 C C . ASP A 1 102 ? 24.875 4.819 -19.473 1.00 91.62 102 ASP A C 1
ATOM 778 O O . ASP A 1 102 ? 25.062 5.994 -19.775 1.00 91.62 102 ASP A O 1
ATOM 782 N N . ASP A 1 103 ? 23.991 4.064 -20.140 1.00 94.38 103 ASP A N 1
ATOM 783 C CA . ASP A 1 103 ? 23.108 4.540 -21.231 1.00 94.38 103 ASP A CA 1
ATOM 784 C C . ASP A 1 103 ? 21.610 4.368 -20.868 1.00 94.38 103 ASP A C 1
ATOM 786 O O . ASP A 1 103 ? 20.904 3.521 -21.433 1.00 94.38 103 ASP A O 1
ATOM 790 N N . PRO A 1 104 ? 21.102 5.105 -19.860 1.00 94.12 104 PRO A N 1
ATOM 791 C CA . PRO A 1 104 ? 19.700 5.047 -19.465 1.00 94.12 104 PRO A CA 1
ATOM 792 C C . PRO A 1 104 ? 18.786 5.726 -20.512 1.00 94.12 104 PRO A C 1
ATOM 794 O O . PRO A 1 104 ? 19.149 6.766 -21.057 1.00 94.12 104 PRO A O 1
ATOM 797 N N . PRO A 1 105 ? 17.565 5.213 -20.774 1.00 95.56 105 PRO A N 1
ATOM 798 C CA . PRO A 1 105 ? 16.934 4.051 -20.145 1.00 95.56 105 PRO A CA 1
ATOM 799 C C . PRO A 1 105 ? 17.292 2.703 -20.798 1.00 95.56 105 PRO A C 1
ATOM 801 O O . PRO A 1 105 ? 16.845 1.654 -20.331 1.00 95.56 105 PRO A O 1
ATOM 804 N N . ARG A 1 106 ? 18.083 2.691 -21.880 1.00 94.06 106 ARG A N 1
ATOM 805 C CA . ARG A 1 106 ? 18.340 1.495 -22.706 1.00 94.06 106 ARG A CA 1
ATOM 806 C C . ARG A 1 106 ? 18.993 0.368 -21.906 1.00 94.06 106 ARG A C 1
ATOM 808 O O . ARG A 1 106 ? 18.642 -0.801 -22.088 1.00 94.06 106 ARG A O 1
ATOM 815 N N . THR A 1 107 ? 19.867 0.724 -20.972 1.00 96.00 107 THR A N 1
ATOM 816 C CA . THR A 1 107 ? 20.601 -0.186 -20.081 1.00 96.00 107 THR A CA 1
ATOM 817 C C . THR A 1 107 ? 19.803 -0.680 -18.873 1.00 96.00 107 THR A C 1
ATOM 819 O O . THR A 1 107 ? 20.387 -1.340 -18.011 1.00 96.00 107 THR A O 1
ATOM 822 N N . ALA A 1 108 ? 18.494 -0.406 -18.791 1.00 96.94 108 ALA A N 1
ATOM 823 C CA . ALA A 1 108 ? 17.657 -0.895 -17.698 1.00 96.94 108 ALA A CA 1
ATOM 824 C C . ALA A 1 108 ? 17.784 -2.415 -17.516 1.00 96.94 108 ALA A C 1
ATOM 826 O O . ALA A 1 108 ? 17.692 -3.190 -18.477 1.00 96.94 108 ALA A O 1
ATOM 827 N N . ALA A 1 109 ? 18.006 -2.835 -16.276 1.00 97.12 109 ALA A N 1
ATOM 828 C CA . ALA A 1 109 ? 18.180 -4.226 -15.905 1.00 97.12 109 ALA A CA 1
ATOM 829 C C . ALA A 1 109 ? 16.853 -4.996 -15.976 1.00 97.12 109 ALA A C 1
ATOM 831 O O . ALA A 1 109 ? 15.757 -4.449 -15.791 1.00 97.12 109 ALA A O 1
ATOM 832 N N . TRP A 1 110 ? 16.971 -6.297 -16.223 1.00 97.38 110 TRP A N 1
ATOM 833 C CA . TRP A 1 110 ? 15.858 -7.231 -16.197 1.00 97.38 110 TRP A CA 1
ATOM 834 C C . TRP A 1 110 ? 15.723 -7.856 -14.815 1.00 97.38 110 TRP A C 1
ATOM 836 O O . TRP A 1 110 ? 16.710 -8.268 -14.199 1.00 97.38 110 TRP A O 1
ATOM 846 N N . GLY A 1 111 ? 14.484 -7.964 -14.346 1.00 96.19 111 GLY A N 1
ATOM 847 C CA . GLY A 1 111 ? 14.145 -8.795 -13.200 1.00 96.19 111 GLY A CA 1
ATOM 848 C C . GLY A 1 111 ? 14.037 -10.275 -13.574 1.00 96.19 111 GLY A C 1
ATOM 849 O O . GLY A 1 111 ? 14.456 -10.712 -14.648 1.00 96.19 111 GLY A O 1
ATOM 850 N N . ARG A 1 112 ? 13.472 -11.064 -12.665 1.00 94.75 112 ARG A N 1
ATOM 851 C CA . ARG A 1 112 ? 13.265 -12.508 -12.804 1.00 94.75 112 ARG A CA 1
ATOM 852 C C . ARG A 1 112 ? 11.841 -12.795 -13.264 1.00 94.75 112 ARG A C 1
ATOM 854 O O . ARG A 1 112 ? 10.890 -12.537 -12.532 1.00 94.75 112 ARG A O 1
ATOM 861 N N . CYS A 1 113 ? 11.689 -13.311 -14.482 1.00 94.19 113 CYS A N 1
ATOM 862 C CA . CYS A 1 113 ? 10.382 -13.570 -15.100 1.00 94.19 113 CYS A CA 1
ATOM 863 C C . CYS A 1 113 ? 9.650 -14.796 -14.531 1.00 94.19 113 CYS A C 1
ATOM 865 O O . CYS A 1 113 ? 8.445 -14.927 -14.710 1.00 94.19 113 CYS A O 1
ATOM 867 N N . ASP A 1 114 ? 10.372 -15.694 -13.865 1.00 91.62 114 ASP A N 1
ATOM 868 C CA . ASP A 1 114 ? 9.894 -16.965 -13.311 1.00 91.62 114 ASP A CA 1
ATOM 869 C C . ASP A 1 114 ? 9.373 -16.844 -11.868 1.00 91.62 114 ASP A C 1
ATOM 871 O O . ASP A 1 114 ? 8.980 -17.839 -11.260 1.00 91.62 114 ASP A O 1
ATOM 875 N N . ARG A 1 115 ? 9.378 -15.632 -11.300 1.00 90.25 115 ARG A N 1
ATOM 876 C CA . ARG A 1 115 ? 8.993 -15.372 -9.909 1.00 90.25 115 ARG A CA 1
ATOM 877 C C . ARG A 1 115 ? 7.952 -14.273 -9.799 1.00 90.25 115 ARG A C 1
ATOM 879 O O . ARG A 1 115 ? 7.811 -13.415 -10.670 1.00 90.25 115 ARG A O 1
ATOM 886 N N . GLY A 1 116 ? 7.272 -14.272 -8.662 1.00 90.94 116 GLY A N 1
ATOM 887 C CA . GLY A 1 116 ? 6.369 -13.212 -8.250 1.00 90.94 116 GLY A CA 1
ATOM 888 C C . GLY A 1 116 ? 5.218 -13.747 -7.420 1.00 90.94 116 GLY A C 1
ATOM 889 O O . GLY A 1 116 ? 4.758 -14.870 -7.621 1.00 90.94 116 GLY A O 1
ATOM 890 N N . LEU A 1 117 ? 4.739 -12.931 -6.488 1.00 92.12 117 LEU A N 1
ATOM 891 C CA . LEU A 1 117 ? 3.522 -13.231 -5.755 1.00 92.12 117 LEU A CA 1
ATOM 892 C C . LEU A 1 117 ? 2.334 -13.284 -6.727 1.00 92.12 117 LEU A C 1
ATOM 894 O O . LEU A 1 117 ? 2.163 -12.365 -7.539 1.00 92.12 117 LEU A O 1
ATOM 898 N N . PRO A 1 118 ? 1.499 -14.335 -6.658 1.00 94.06 118 PRO A N 1
ATOM 899 C CA . PRO A 1 118 ? 0.288 -14.395 -7.453 1.00 94.06 118 PRO A CA 1
ATOM 900 C C . PRO A 1 118 ? -0.749 -13.415 -6.900 1.00 94.06 118 PRO A C 1
ATOM 902 O O . PRO A 1 118 ? -0.848 -13.208 -5.690 1.00 94.06 118 PRO A O 1
ATOM 905 N N . ARG A 1 119 ? -1.606 -12.886 -7.779 1.00 95.06 119 ARG A N 1
ATOM 906 C CA . ARG A 1 119 ? -2.740 -12.018 -7.410 1.00 95.06 119 ARG A CA 1
ATOM 907 C C . ARG A 1 119 ? -3.591 -12.602 -6.274 1.00 95.06 119 ARG A C 1
ATOM 909 O O . ARG A 1 119 ? -4.010 -11.877 -5.378 1.00 95.06 119 ARG A O 1
ATOM 916 N N . ALA A 1 120 ? -3.816 -13.917 -6.294 1.00 95.75 120 ALA A N 1
ATOM 917 C CA . ALA A 1 120 ? -4.613 -14.628 -5.294 1.00 95.75 120 ALA A CA 1
ATOM 918 C C . ALA A 1 120 ? -4.044 -14.540 -3.863 1.00 95.75 120 ALA A C 1
ATOM 920 O O . ALA A 1 120 ? -4.801 -14.669 -2.910 1.00 95.75 120 ALA A O 1
ATOM 921 N N . ALA A 1 121 ? -2.739 -14.291 -3.703 1.00 93.88 121 ALA A N 1
ATOM 922 C CA . ALA A 1 121 ? -2.116 -14.094 -2.392 1.00 93.88 121 ALA A CA 1
ATOM 923 C C . ALA A 1 121 ? -2.306 -12.667 -1.837 1.00 93.88 121 ALA A C 1
ATOM 925 O O . ALA A 1 121 ? -1.936 -12.405 -0.695 1.00 93.88 121 ALA A O 1
ATOM 926 N N . ILE A 1 122 ? -2.842 -11.746 -2.646 1.00 96.44 122 ILE A N 1
ATOM 927 C CA . ILE A 1 122 ? -2.986 -10.319 -2.322 1.00 96.44 122 ILE A CA 1
ATOM 928 C C . ILE A 1 122 ? -4.447 -9.939 -2.106 1.00 96.44 122 ILE A C 1
ATOM 930 O O . ILE A 1 122 ? -4.747 -9.105 -1.254 1.00 96.44 122 ILE A O 1
ATOM 934 N N . ILE A 1 123 ? -5.361 -10.518 -2.885 1.00 97.81 123 ILE A N 1
ATOM 935 C CA . ILE A 1 123 ? -6.788 -10.234 -2.739 1.00 97.81 123 ILE A CA 1
ATOM 936 C C . ILE A 1 123 ? -7.282 -10.621 -1.345 1.00 97.81 123 ILE A C 1
ATOM 938 O O . ILE A 1 123 ? -6.840 -11.602 -0.746 1.00 97.81 123 ILE A O 1
ATOM 942 N N . SER A 1 124 ? -8.217 -9.829 -0.835 1.00 98.25 124 SER A N 1
ATOM 943 C CA . SER A 1 124 ? -8.889 -10.109 0.424 1.00 98.25 124 SER A CA 1
ATOM 944 C C . SER A 1 124 ? -9.587 -11.474 0.361 1.00 98.25 124 SER A C 1
ATOM 946 O O . SER A 1 124 ? -10.344 -11.717 -0.581 1.00 98.25 124 SER A O 1
ATOM 948 N N . PRO A 1 125 ? -9.382 -12.359 1.354 1.00 97.38 125 PRO A N 1
ATOM 949 C CA . PRO A 1 125 ? -10.111 -13.620 1.449 1.00 97.38 125 PRO A CA 1
ATOM 950 C C . PRO A 1 125 ? -11.543 -13.419 1.968 1.00 97.38 125 PRO A C 1
ATOM 952 O O . PRO A 1 125 ? -12.354 -14.340 1.901 1.00 97.38 125 PRO A O 1
ATOM 955 N N . TYR A 1 126 ? -11.861 -12.238 2.508 1.00 98.19 126 TYR A N 1
ATOM 956 C CA . TYR A 1 126 ? -13.186 -11.946 3.038 1.00 98.19 126 TYR A CA 1
ATOM 957 C C . TYR A 1 126 ? -14.180 -11.659 1.906 1.00 98.19 126 TYR A C 1
ATOM 959 O O . TYR A 1 126 ? -13.831 -10.976 0.941 1.00 98.19 126 TYR A O 1
ATOM 967 N N . PRO A 1 127 ? -15.446 -12.094 2.035 1.00 97.75 127 PRO A N 1
ATOM 968 C CA . PRO A 1 127 ? -16.437 -11.988 0.962 1.00 97.75 127 PRO A CA 1
ATOM 969 C C . PRO A 1 127 ? -16.965 -10.559 0.743 1.00 97.75 127 PRO A C 1
ATOM 971 O O . PRO A 1 127 ? -17.756 -10.315 -0.170 1.00 97.75 127 PRO A O 1
ATOM 974 N N . PHE A 1 128 ? -16.575 -9.608 1.592 1.00 98.44 128 PHE A N 1
ATOM 975 C CA . PHE A 1 128 ? -17.122 -8.257 1.589 1.00 98.44 128 PHE A CA 1
ATOM 976 C C . PHE A 1 128 ? -16.570 -7.419 0.440 1.00 98.44 128 PHE A C 1
ATOM 978 O O . PHE A 1 128 ? -15.369 -7.404 0.179 1.00 98.44 128 PHE A O 1
ATOM 985 N N . ARG A 1 129 ? -17.455 -6.654 -0.205 1.00 97.19 129 ARG A N 1
ATOM 986 C CA . ARG A 1 129 ? -17.100 -5.690 -1.259 1.00 97.19 129 ARG A CA 1
ATOM 987 C C . ARG A 1 129 ? -16.881 -4.271 -0.742 1.00 97.19 129 ARG A C 1
ATOM 989 O O . ARG A 1 129 ? -16.280 -3.468 -1.446 1.00 97.19 129 ARG A O 1
ATOM 996 N N . THR A 1 130 ? -17.343 -3.967 0.468 1.00 98.38 130 THR A N 1
ATOM 997 C CA . THR A 1 130 ? -17.213 -2.648 1.095 1.00 98.38 130 THR A CA 1
ATOM 998 C C . THR A 1 130 ? -16.642 -2.775 2.503 1.00 98.38 130 THR A C 1
ATOM 1000 O O . THR A 1 130 ? -16.878 -3.774 3.188 1.00 98.38 130 THR A O 1
ATOM 1003 N N . ALA A 1 131 ? -15.921 -1.741 2.944 1.00 98.62 131 ALA A N 1
ATOM 1004 C CA . ALA A 1 131 ? -15.413 -1.653 4.310 1.00 98.62 131 ALA A CA 1
ATOM 1005 C C . ALA A 1 131 ? -16.560 -1.653 5.331 1.00 98.62 131 ALA A C 1
ATOM 1007 O O . ALA A 1 131 ? -16.489 -2.371 6.321 1.00 98.62 131 ALA A O 1
ATOM 1008 N N . GLN A 1 132 ? -17.657 -0.940 5.044 1.00 98.56 132 GLN A N 1
ATOM 1009 C CA . GLN A 1 132 ? -18.838 -0.908 5.908 1.00 98.56 132 GLN A CA 1
ATOM 1010 C C . GLN A 1 132 ? -19.399 -2.311 6.182 1.00 98.56 132 GLN A C 1
ATOM 1012 O O . GLN A 1 132 ? -19.534 -2.691 7.342 1.00 98.56 132 GLN A O 1
ATOM 1017 N N . ALA A 1 133 ? -19.669 -3.101 5.135 1.00 98.62 133 ALA A N 1
ATOM 1018 C CA . ALA A 1 133 ? -20.223 -4.446 5.305 1.00 98.62 133 ALA A CA 1
ATOM 1019 C C . ALA A 1 133 ? -19.272 -5.355 6.098 1.00 98.62 133 ALA A C 1
ATOM 1021 O O . ALA A 1 133 ? -19.718 -6.157 6.915 1.00 98.62 133 ALA A O 1
ATOM 1022 N N . HIS A 1 134 ? -17.960 -5.204 5.889 1.00 98.81 134 HIS A N 1
ATOM 1023 C CA . HIS A 1 134 ? -16.956 -5.950 6.639 1.00 98.81 134 HIS A CA 1
ATOM 1024 C C . HIS A 1 134 ? -16.927 -5.540 8.119 1.00 98.81 134 HIS A C 1
ATOM 1026 O O . HIS A 1 134 ? -16.996 -6.397 8.998 1.00 98.81 134 HIS A O 1
ATOM 1032 N N . TYR A 1 135 ? -16.880 -4.239 8.410 1.00 98.81 135 TYR A N 1
ATOM 1033 C CA . TYR A 1 135 ? -16.859 -3.720 9.776 1.00 98.81 135 TYR A CA 1
ATOM 1034 C C . TYR A 1 135 ? -18.114 -4.107 10.562 1.00 98.81 135 TYR A C 1
ATOM 1036 O O . TYR A 1 135 ? -18.024 -4.540 11.710 1.00 98.81 135 TYR A O 1
ATOM 1044 N N . GLU A 1 136 ? -19.288 -3.984 9.941 1.00 98.62 136 GLU A N 1
ATOM 1045 C CA . GLU A 1 136 ? -20.569 -4.349 10.549 1.00 98.62 136 GLU A CA 1
ATOM 1046 C C . GLU A 1 136 ? -20.663 -5.854 10.826 1.00 98.62 136 GLU A C 1
ATOM 1048 O O . GLU A 1 136 ? -21.172 -6.243 11.880 1.00 98.62 136 GLU A O 1
ATOM 1053 N N . ALA A 1 137 ? -20.130 -6.697 9.935 1.00 98.75 137 ALA A N 1
ATOM 1054 C CA . ALA A 1 137 ? -20.061 -8.139 10.151 1.00 98.75 137 ALA A CA 1
ATOM 1055 C C . ALA A 1 137 ? -19.144 -8.495 11.330 1.00 98.75 137 ALA A C 1
ATOM 1057 O O . ALA A 1 137 ? -19.569 -9.220 12.230 1.00 98.75 137 ALA A O 1
ATOM 1058 N N . LEU A 1 138 ? -17.936 -7.922 11.384 1.00 98.69 138 LEU A N 1
ATOM 1059 C CA . LEU A 1 138 ? -17.017 -8.109 12.512 1.00 98.69 138 LEU A CA 1
ATOM 1060 C C . LEU A 1 138 ? -17.656 -7.647 13.829 1.00 98.69 138 LEU A C 1
ATOM 1062 O O . LEU A 1 138 ? -17.600 -8.355 14.831 1.00 98.69 138 LEU A O 1
ATOM 1066 N N . LE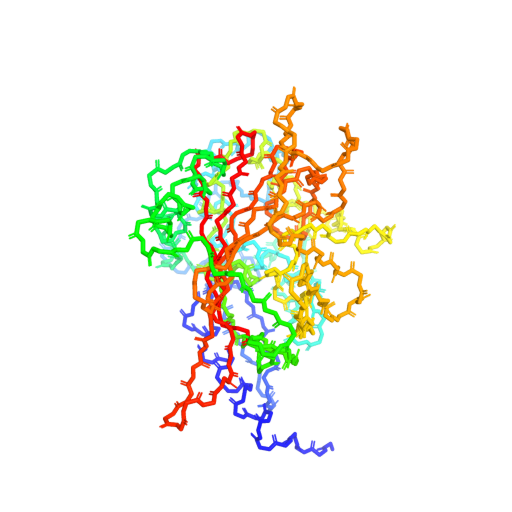U A 1 139 ? -18.337 -6.498 13.825 1.00 98.69 139 LEU A N 1
ATOM 1067 C CA . LEU A 1 139 ? -19.046 -5.988 14.997 1.00 98.69 139 LEU A CA 1
ATOM 1068 C C . LEU A 1 139 ? -20.186 -6.920 15.438 1.00 98.69 139 LEU A C 1
ATOM 1070 O O . LEU A 1 139 ? -20.392 -7.120 16.637 1.00 98.69 139 LEU A O 1
ATOM 1074 N N . ALA A 1 140 ? -20.943 -7.482 14.494 1.00 98.62 140 ALA A N 1
ATOM 1075 C CA . ALA A 1 140 ? -22.009 -8.435 14.787 1.00 98.62 140 ALA A CA 1
ATOM 1076 C C . ALA A 1 140 ? -21.458 -9.725 15.411 1.00 98.62 140 ALA A C 1
ATOM 1078 O O . ALA A 1 140 ? -21.993 -10.196 16.415 1.00 98.62 140 ALA A O 1
ATOM 1079 N N . GLU A 1 141 ? -20.360 -10.257 14.879 1.00 98.31 141 GLU A N 1
ATOM 1080 C CA . GLU A 1 141 ? -19.673 -11.410 15.456 1.00 98.31 141 GLU A CA 1
ATOM 1081 C C . GLU A 1 141 ? -19.139 -11.128 16.867 1.00 98.31 141 GLU A C 1
ATOM 1083 O O . GLU A 1 141 ? -19.326 -11.930 17.785 1.00 98.31 141 GLU A O 1
ATOM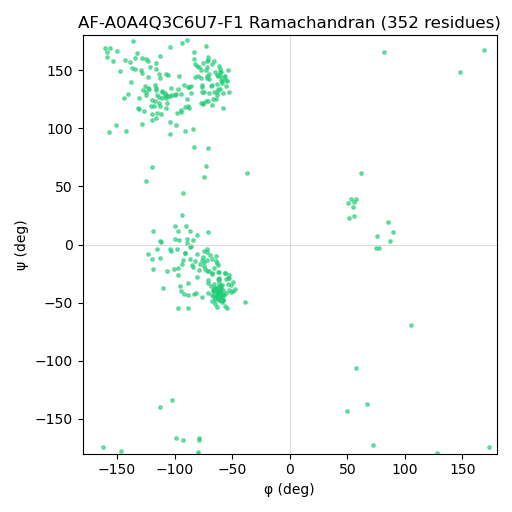 1088 N N . THR A 1 142 ? -18.525 -9.963 17.081 1.00 98.50 142 THR A N 1
ATOM 1089 C CA . THR A 1 142 ? -18.065 -9.542 18.409 1.00 98.50 142 THR A CA 1
ATOM 1090 C C . THR A 1 142 ? -19.228 -9.451 19.398 1.00 98.50 142 THR A C 1
ATOM 1092 O O . THR A 1 142 ? -19.093 -9.879 20.544 1.00 98.50 142 THR A O 1
ATOM 1095 N N . ARG A 1 143 ? -20.404 -8.973 18.969 1.00 98.44 143 ARG A N 1
ATOM 1096 C CA . ARG A 1 143 ? -21.622 -8.966 19.802 1.00 98.44 143 ARG A CA 1
ATOM 1097 C C . ARG A 1 143 ? -22.088 -10.371 20.171 1.00 98.44 143 ARG A C 1
ATOM 1099 O O . ARG A 1 143 ? -22.453 -10.592 21.322 1.00 98.44 143 ARG A O 1
ATOM 1106 N N . GLN A 1 144 ? -22.026 -11.331 19.247 1.00 98.06 144 GLN A N 1
ATOM 1107 C CA . GLN A 1 144 ? -22.348 -12.735 19.542 1.00 98.06 144 GLN A CA 1
ATOM 1108 C C . GLN A 1 144 ? -21.404 -13.335 20.595 1.00 98.06 144 GLN A C 1
ATOM 1110 O O . GLN A 1 144 ? -21.813 -14.187 21.379 1.00 98.06 144 GLN A O 1
ATOM 1115 N N . ARG A 1 145 ? -20.158 -12.851 20.660 1.00 97.44 145 ARG A N 1
ATOM 1116 C CA . ARG A 1 145 ? -19.166 -13.217 21.684 1.00 97.44 145 ARG A CA 1
ATOM 1117 C C . ARG A 1 145 ? -19.280 -12.413 22.991 1.00 97.44 145 ARG A C 1
ATOM 1119 O O . ARG A 1 145 ? -18.449 -12.599 23.877 1.00 97.44 145 ARG A O 1
ATOM 1126 N N . GLY A 1 146 ? -20.285 -11.541 23.125 1.00 97.12 146 GLY A N 1
ATOM 1127 C CA . GLY A 1 146 ? -20.536 -10.729 24.324 1.00 97.12 146 GLY A CA 1
ATOM 1128 C C . GLY A 1 146 ? -19.844 -9.359 24.351 1.00 97.12 146 GLY A C 1
ATOM 1129 O O . GLY A 1 146 ? -19.821 -8.716 25.398 1.00 97.12 146 GLY A O 1
ATOM 1130 N N . GLY A 1 147 ? -19.269 -8.907 23.233 1.00 95.88 147 GLY A N 1
ATOM 1131 C CA . GLY A 1 147 ? -18.651 -7.586 23.092 1.00 95.88 147 GLY A CA 1
ATOM 1132 C C . GLY A 1 147 ? -19.552 -6.527 22.420 1.00 95.88 147 GLY A C 1
ATOM 1133 O O . GLY A 1 147 ? -20.755 -6.738 22.251 1.00 95.88 147 GLY A O 1
ATOM 1134 N N . PRO A 1 148 ? -18.989 -5.377 21.992 1.00 97.31 148 PRO A N 1
ATOM 1135 C CA . PRO A 1 148 ? -17.589 -4.981 22.153 1.00 97.31 148 PRO A CA 1
ATOM 1136 C C . PRO A 1 148 ? -17.160 -4.828 23.608 1.00 97.31 148 PRO A C 1
ATOM 1138 O O . PRO A 1 148 ? -17.931 -4.365 24.450 1.00 97.31 148 PRO A O 1
ATOM 1141 N N . THR A 1 149 ? -15.909 -5.174 23.894 1.00 96.31 149 THR A N 1
ATOM 1142 C CA . THR A 1 149 ? -15.330 -4.991 25.225 1.00 96.31 149 THR A CA 1
ATOM 1143 C C . THR A 1 149 ? -15.211 -3.498 25.529 1.00 96.31 149 THR A C 1
ATOM 1145 O O . THR A 1 149 ? -14.632 -2.728 24.763 1.00 96.31 149 THR A O 1
ATOM 1148 N N . ARG A 1 150 ? -15.789 -3.066 26.653 1.00 94.31 150 ARG A N 1
ATOM 1149 C CA . ARG A 1 150 ? -15.672 -1.690 27.144 1.00 94.31 150 ARG A CA 1
ATOM 1150 C C . ARG A 1 150 ? -14.608 -1.639 28.221 1.00 94.31 150 ARG A C 1
ATOM 1152 O O . ARG A 1 150 ? -14.863 -2.027 29.357 1.00 94.31 150 ARG A O 1
ATOM 1159 N N . HIS A 1 151 ? -13.436 -1.145 27.858 1.00 92.56 151 HIS A N 1
ATOM 1160 C CA . HIS A 1 151 ? -12.354 -0.979 28.812 1.00 92.56 151 HIS A CA 1
ATOM 1161 C C . HIS A 1 151 ? -12.536 0.285 29.658 1.00 92.56 151 HIS A C 1
ATOM 1163 O O . HIS A 1 151 ? -13.035 1.310 29.192 1.00 92.56 151 HIS A O 1
ATOM 1169 N N . THR A 1 152 ? -12.125 0.204 30.918 1.00 91.69 152 THR A N 1
ATOM 1170 C CA . THR A 1 152 ? -11.893 1.355 31.801 1.00 91.69 152 THR A CA 1
ATOM 1171 C C . THR A 1 152 ? -10.392 1.573 31.928 1.00 91.69 152 THR A C 1
ATOM 1173 O O . THR A 1 152 ? -9.631 0.689 31.555 1.00 91.69 152 THR A O 1
ATOM 1176 N N . ALA A 1 153 ? -9.951 2.684 32.523 1.00 86.81 153 ALA A N 1
ATOM 1177 C CA . ALA A 1 153 ? -8.526 2.890 32.803 1.00 86.81 153 ALA A CA 1
ATOM 1178 C C . ALA A 1 153 ? -7.879 1.718 33.576 1.00 86.81 153 ALA A C 1
ATOM 1180 O O . ALA A 1 153 ? -6.704 1.459 33.387 1.00 86.81 153 ALA A O 1
ATOM 1181 N N . ALA A 1 154 ? -8.638 0.985 34.401 1.00 89.12 154 ALA A N 1
ATOM 1182 C CA . ALA A 1 154 ? -8.126 -0.154 35.167 1.00 89.12 154 ALA A CA 1
ATOM 1183 C C . ALA A 1 154 ? -8.098 -1.483 34.389 1.00 89.12 154 ALA A C 1
ATOM 1185 O O . ALA A 1 154 ? -7.429 -2.418 34.813 1.00 89.12 154 ALA A O 1
ATOM 1186 N N . THR A 1 155 ? -8.856 -1.599 33.296 1.00 90.50 155 THR A N 1
ATOM 1187 C CA . THR A 1 155 ? -8.954 -2.839 32.502 1.00 90.50 155 THR A CA 1
ATOM 1188 C C . THR A 1 155 ? -8.349 -2.687 31.112 1.00 90.50 155 THR A C 1
ATOM 1190 O O . THR A 1 155 ? -8.463 -3.608 30.307 1.00 90.50 155 THR A O 1
ATOM 1193 N N . MET A 1 156 ? -7.768 -1.522 30.806 1.00 88.25 156 MET A N 1
ATOM 1194 C CA . MET A 1 156 ? -7.122 -1.278 29.526 1.00 88.25 156 MET A CA 1
ATOM 1195 C C . MET A 1 156 ? -5.994 -2.289 29.307 1.00 88.25 156 MET A C 1
ATOM 1197 O O . MET A 1 156 ? -5.238 -2.571 30.239 1.00 88.25 156 MET A O 1
ATOM 1201 N N . PRO A 1 157 ? -5.824 -2.800 28.077 1.00 85.62 157 PRO A N 1
ATOM 1202 C CA . PRO A 1 157 ? -4.638 -3.560 27.709 1.00 85.62 157 PRO A CA 1
ATOM 1203 C C . PRO A 1 157 ? -3.431 -2.613 27.567 1.00 85.62 157 PRO A C 1
ATOM 1205 O O . PRO A 1 157 ? -2.932 -2.375 26.470 1.00 85.62 157 PRO A O 1
ATOM 1208 N N . ASP A 1 158 ? -2.974 -2.033 28.680 1.00 83.00 158 ASP A N 1
ATOM 1209 C CA . ASP A 1 158 ? -1.924 -1.002 28.715 1.00 83.00 158 ASP A CA 1
ATOM 1210 C C . ASP A 1 158 ? -0.578 -1.505 28.181 1.00 83.00 158 ASP A C 1
ATOM 1212 O O . ASP A 1 158 ? 0.219 -0.722 27.673 1.00 83.00 158 ASP A O 1
ATOM 1216 N N . GLU A 1 159 ? -0.348 -2.817 28.219 1.00 87.62 159 GLU A N 1
ATOM 1217 C CA . GLU A 1 159 ? 0.809 -3.484 27.611 1.00 87.62 159 GLU A CA 1
ATOM 1218 C C . GLU A 1 159 ? 0.867 -3.373 26.075 1.00 87.62 159 GLU A C 1
ATOM 1220 O O . GLU A 1 159 ? 1.912 -3.644 25.486 1.00 87.62 159 GLU A O 1
ATOM 1225 N N . LEU A 1 160 ? -0.229 -2.956 25.423 1.00 91.12 160 LEU A N 1
ATOM 1226 C CA . LEU A 1 160 ? -0.235 -2.574 24.007 1.00 91.12 160 LEU A CA 1
ATOM 1227 C C . LEU A 1 160 ? 0.339 -1.168 23.778 1.00 91.12 160 LEU A C 1
ATOM 1229 O O . LEU A 1 160 ? 0.646 -0.805 22.643 1.00 91.12 160 LEU A O 1
ATOM 1233 N N . SER A 1 161 ? 0.440 -0.341 24.825 1.00 93.44 161 SER A N 1
ATOM 1234 C CA . SER A 1 161 ? 1.114 0.951 24.718 1.00 93.44 161 SER A CA 1
ATOM 1235 C C . SER A 1 161 ? 2.617 0.718 24.683 1.00 93.44 161 SER A C 1
ATOM 1237 O O . SER A 1 161 ? 3.203 0.143 25.599 1.00 93.44 161 SER A O 1
ATOM 1239 N N . GLY A 1 162 ? 3.269 1.179 23.624 1.00 92.00 162 GLY A N 1
ATOM 1240 C CA . GLY A 1 162 ? 4.673 0.872 23.418 1.00 92.00 162 GLY A CA 1
ATOM 1241 C C . GLY A 1 162 ? 5.200 1.339 22.077 1.00 92.00 162 GLY A C 1
ATOM 1242 O O . GLY A 1 162 ? 4.520 2.024 21.311 1.00 92.00 162 GLY A O 1
ATOM 1243 N N . ARG A 1 163 ? 6.452 0.973 21.811 1.00 91.38 163 ARG A N 1
ATOM 1244 C CA . ARG A 1 163 ? 7.109 1.218 20.532 1.00 91.38 163 ARG A CA 1
ATOM 1245 C C . ARG A 1 163 ? 7.353 -0.112 19.846 1.00 91.38 163 ARG A C 1
ATOM 1247 O O . ARG A 1 163 ? 8.091 -0.947 20.357 1.00 91.38 163 ARG A O 1
ATOM 1254 N N . TYR A 1 164 ? 6.749 -0.252 18.683 1.00 90.19 164 TYR A N 1
ATOM 1255 C CA . TYR A 1 164 ? 6.831 -1.422 17.828 1.00 90.19 164 TYR A CA 1
ATOM 1256 C C . TYR A 1 164 ? 7.734 -1.108 16.641 1.00 90.19 164 TYR A C 1
ATOM 1258 O O . TYR A 1 164 ? 7.765 0.037 16.184 1.00 90.19 164 TYR A O 1
ATOM 1266 N N . SER A 1 165 ? 8.485 -2.085 16.150 1.00 85.31 165 SER A N 1
ATOM 1267 C CA . SER A 1 165 ? 9.353 -1.925 14.987 1.00 85.31 165 SER A CA 1
ATOM 1268 C C . SER A 1 165 ? 9.105 -3.063 14.026 1.00 85.31 165 SER A C 1
ATOM 1270 O O . SER A 1 165 ? 9.288 -4.231 14.355 1.00 85.31 165 SER A O 1
ATOM 1272 N N . ARG A 1 166 ? 8.814 -2.709 12.777 1.00 79.25 166 ARG A N 1
ATOM 1273 C CA . ARG A 1 166 ? 8.621 -3.720 11.744 1.00 79.25 166 ARG A CA 1
ATOM 1274 C C . ARG A 1 166 ? 9.920 -4.489 11.478 1.00 79.25 166 ARG A C 1
ATOM 1276 O O . ARG A 1 166 ? 11.017 -3.923 11.515 1.00 79.25 166 ARG A O 1
ATOM 1283 N N . TRP A 1 167 ? 9.781 -5.760 11.115 1.00 75.44 167 TRP A N 1
ATOM 1284 C CA . TRP A 1 167 ? 10.842 -6.503 10.429 1.00 75.44 167 TRP A CA 1
ATOM 1285 C C . TRP A 1 167 ? 10.972 -6.016 8.971 1.00 75.44 167 TRP A C 1
ATOM 1287 O O . TRP A 1 167 ? 10.163 -5.218 8.494 1.00 75.44 167 TRP A O 1
ATOM 1297 N N . PHE A 1 168 ? 11.995 -6.435 8.229 1.00 75.06 168 PHE A N 1
ATOM 1298 C CA . PHE A 1 168 ? 12.094 -6.130 6.799 1.00 75.06 168 PHE A CA 1
ATOM 1299 C C . PHE A 1 168 ? 12.635 -7.332 6.018 1.00 75.06 168 PHE A C 1
ATOM 1301 O O . PHE A 1 168 ? 13.698 -7.838 6.383 1.00 75.06 168 PHE A O 1
ATOM 1308 N N . PRO A 1 169 ? 11.970 -7.744 4.921 1.00 75.75 169 PRO A N 1
ATOM 1309 C CA . PRO A 1 169 ? 10.656 -7.287 4.429 1.00 75.75 169 PRO A CA 1
ATOM 1310 C C . PRO A 1 169 ? 9.481 -7.843 5.261 1.00 75.75 169 PRO A C 1
ATOM 1312 O O . PRO A 1 169 ? 9.401 -9.039 5.491 1.00 75.75 169 PRO A O 1
ATOM 1315 N N . ASP A 1 170 ? 8.537 -7.002 5.696 1.00 82.38 170 ASP A N 1
ATOM 1316 C CA . ASP A 1 170 ? 7.437 -7.394 6.606 1.00 82.38 170 ASP A CA 1
ATOM 1317 C C . ASP A 1 170 ? 6.104 -7.726 5.926 1.00 82.38 170 ASP A C 1
ATOM 1319 O O . ASP A 1 170 ? 5.251 -8.354 6.547 1.00 82.38 170 ASP A O 1
ATOM 1323 N N . ASN A 1 171 ? 5.890 -7.273 4.690 1.00 89.25 171 ASN A N 1
ATOM 1324 C CA . ASN A 1 171 ? 4.653 -7.494 3.943 1.00 89.25 171 ASN A CA 1
ATOM 1325 C C . ASN A 1 171 ? 4.883 -7.342 2.428 1.00 89.25 171 ASN A C 1
ATOM 1327 O O . ASN A 1 171 ? 5.899 -6.794 2.007 1.00 89.25 171 ASN A O 1
ATOM 1331 N N . TRP A 1 172 ? 3.941 -7.792 1.592 1.00 90.00 172 TRP A N 1
ATOM 1332 C CA . TRP A 1 172 ? 4.094 -7.732 0.127 1.00 90.00 172 TRP A CA 1
ATOM 1333 C C . TRP A 1 172 ? 4.093 -6.304 -0.439 1.00 90.00 172 TRP A C 1
ATOM 1335 O O . TRP A 1 172 ? 4.651 -6.065 -1.507 1.00 90.00 172 TRP A O 1
ATOM 1345 N N . PHE A 1 173 ? 3.475 -5.359 0.270 1.00 88.50 173 PHE A N 1
ATOM 1346 C CA . PHE A 1 173 ? 3.443 -3.940 -0.078 1.00 88.50 173 PHE A CA 1
ATOM 1347 C C . PHE A 1 173 ? 4.729 -3.220 0.381 1.00 88.50 173 PHE A C 1
ATOM 1349 O O . PHE A 1 173 ? 5.031 -2.122 -0.090 1.00 88.50 173 PHE A O 1
ATOM 1356 N N . SER A 1 174 ? 5.530 -3.859 1.248 1.00 76.81 174 SER A N 1
ATOM 1357 C CA . SER A 1 174 ? 6.808 -3.377 1.778 1.00 76.81 174 SER A CA 1
ATOM 1358 C C . SER A 1 174 ? 7.878 -3.402 0.700 1.00 76.81 174 SER A C 1
ATOM 1360 O O . SER A 1 174 ? 8.675 -4.330 0.564 1.00 76.81 174 SER A O 1
ATOM 1362 N N . GLY A 1 175 ? 7.856 -2.339 -0.097 1.00 68.38 175 GLY A N 1
ATOM 1363 C CA . GLY A 1 175 ? 8.771 -2.114 -1.195 1.00 68.38 175 GLY A CA 1
ATOM 1364 C C . GLY A 1 175 ? 8.645 -3.200 -2.252 1.00 68.38 175 GLY A C 1
ATOM 1365 O O . GLY A 1 175 ? 9.628 -3.872 -2.446 1.00 68.38 175 GLY A O 1
ATOM 1366 N N . PRO A 1 176 ? 7.484 -3.382 -2.907 1.00 72.88 176 PRO A N 1
ATOM 1367 C CA . PRO A 1 176 ? 6.960 -4.614 -3.532 1.00 72.88 176 PRO A CA 1
ATOM 1368 C C . PRO A 1 176 ? 7.980 -5.544 -4.229 1.00 72.88 176 PRO A C 1
ATOM 1370 O O . PRO A 1 176 ? 7.896 -5.792 -5.426 1.00 72.88 176 PRO A O 1
ATOM 1373 N N . TRP A 1 177 ? 8.950 -6.091 -3.487 1.00 79.38 177 TRP A N 1
ATOM 1374 C CA . TRP A 1 177 ? 10.181 -6.650 -4.049 1.00 79.38 177 TRP A CA 1
ATOM 1375 C C . TRP A 1 177 ? 9.866 -7.934 -4.782 1.00 79.38 177 TRP A C 1
ATOM 1377 O O . TRP A 1 177 ? 10.363 -8.133 -5.884 1.00 79.38 177 TRP A O 1
ATOM 1387 N N . GLY A 1 178 ? 8.999 -8.755 -4.189 1.00 86.88 178 GLY A N 1
ATOM 1388 C CA . GLY A 1 178 ? 8.533 -10.021 -4.739 1.00 86.88 178 GLY A CA 1
ATOM 1389 C C . GLY A 1 178 ? 7.279 -9.931 -5.602 1.00 86.88 178 GLY A C 1
ATOM 1390 O O . GLY A 1 178 ? 6.644 -10.954 -5.835 1.00 86.88 178 GLY A O 1
ATOM 1391 N N . LEU A 1 179 ? 6.887 -8.744 -6.065 1.00 91.56 179 LEU A N 1
ATOM 1392 C CA . LEU A 1 179 ? 5.692 -8.552 -6.886 1.00 91.56 179 LEU A CA 1
ATOM 1393 C C . LEU A 1 179 ? 6.077 -8.176 -8.317 1.00 91.56 179 LEU A C 1
ATOM 1395 O O . LEU A 1 179 ? 6.852 -7.252 -8.500 1.00 91.56 179 LEU A O 1
ATOM 1399 N N . GLN A 1 180 ? 5.504 -8.821 -9.333 1.00 94.38 180 GLN A N 1
ATOM 1400 C CA . GLN A 1 180 ? 5.620 -8.339 -10.716 1.00 94.38 180 GLN A CA 1
ATOM 1401 C C . GLN A 1 180 ? 4.786 -7.067 -10.913 1.00 94.38 180 GLN A C 1
ATOM 1403 O O . GLN A 1 180 ? 3.675 -6.968 -10.385 1.00 94.38 180 GLN A O 1
ATOM 1408 N N . MET A 1 181 ? 5.258 -6.132 -11.743 1.00 96.00 181 MET A N 1
ATOM 1409 C CA . MET A 1 181 ? 4.463 -4.963 -12.155 1.00 96.00 181 MET A CA 1
ATOM 1410 C C . MET A 1 181 ? 3.078 -5.347 -12.683 1.00 96.00 181 MET A C 1
ATOM 1412 O O . MET A 1 181 ? 2.076 -4.717 -12.346 1.00 96.00 181 MET A O 1
ATOM 1416 N N . THR A 1 182 ? 3.007 -6.423 -13.463 1.00 96.62 182 THR A N 1
ATOM 1417 C CA . THR A 1 182 ? 1.756 -6.933 -14.031 1.00 96.62 182 THR A CA 1
ATOM 1418 C C . THR A 1 182 ? 0.798 -7.455 -12.965 1.00 96.62 182 THR A C 1
ATOM 1420 O O . THR A 1 182 ? -0.411 -7.255 -13.084 1.00 96.62 182 THR A O 1
ATOM 1423 N N . THR A 1 183 ? 1.309 -8.046 -11.878 1.00 96.50 183 THR A N 1
ATOM 1424 C CA . THR A 1 183 ? 0.469 -8.429 -10.739 1.00 96.50 183 THR A CA 1
ATOM 1425 C C . THR A 1 183 ? -0.131 -7.190 -10.080 1.00 96.50 183 THR A C 1
ATOM 1427 O O . THR A 1 183 ? -1.338 -7.184 -9.854 1.00 96.50 183 THR A O 1
ATOM 143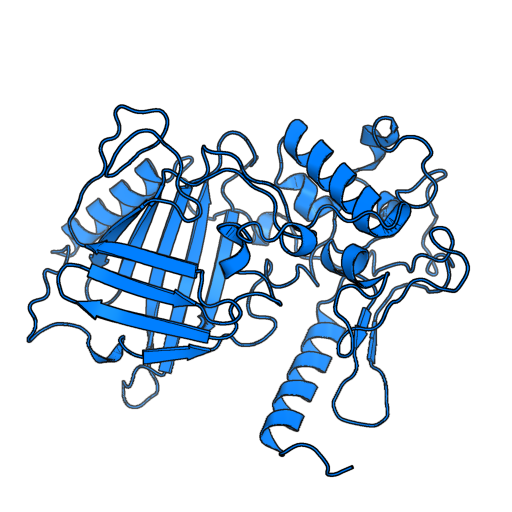0 N N . MET A 1 184 ? 0.649 -6.127 -9.833 1.00 95.50 184 MET A N 1
ATOM 1431 C CA . MET A 1 184 ? 0.111 -4.872 -9.280 1.00 95.50 184 MET A CA 1
ATOM 1432 C C . MET A 1 184 ? -0.970 -4.277 -10.198 1.00 95.50 184 MET A C 1
ATOM 1434 O O . MET A 1 184 ? -2.056 -3.937 -9.738 1.00 95.50 184 MET A O 1
ATOM 1438 N N . LEU A 1 185 ? -0.724 -4.232 -11.512 1.00 97.19 185 LEU A N 1
ATOM 1439 C CA . LEU A 1 185 ? -1.699 -3.742 -12.495 1.00 97.19 185 LEU A CA 1
ATOM 1440 C C . LEU A 1 185 ? -2.992 -4.566 -12.514 1.00 97.19 185 LEU A C 1
ATOM 1442 O O . LEU A 1 185 ? -4.069 -4.010 -12.721 1.00 97.19 185 LEU A O 1
ATOM 1446 N N . SER A 1 186 ? -2.919 -5.875 -12.259 1.00 97.44 186 SER A N 1
ATOM 1447 C CA . SER A 1 186 ? -4.100 -6.752 -12.187 1.00 97.44 186 SER A CA 1
ATOM 1448 C C . SER A 1 186 ? -5.025 -6.470 -10.991 1.00 97.44 186 SER A C 1
ATOM 1450 O O . SER A 1 186 ? -6.146 -6.987 -10.933 1.00 97.44 186 SER A O 1
ATOM 1452 N N . LEU A 1 187 ? -4.562 -5.677 -10.020 1.00 97.50 187 LEU A N 1
ATOM 1453 C CA . LEU A 1 187 ? -5.361 -5.222 -8.882 1.00 97.50 187 LEU A CA 1
ATOM 1454 C C . LEU A 1 187 ? -6.167 -3.964 -9.225 1.00 97.50 187 LEU A C 1
ATOM 1456 O O . LEU A 1 187 ? -7.124 -3.656 -8.521 1.00 97.50 187 LEU A O 1
ATOM 1460 N N . LEU A 1 188 ? -5.802 -3.257 -10.299 1.00 98.25 188 LEU A N 1
ATOM 1461 C CA . LEU A 1 188 ? -6.275 -1.911 -10.601 1.00 98.25 188 LEU A CA 1
ATOM 1462 C C . LEU A 1 188 ? -7.263 -1.871 -11.763 1.00 98.25 188 LEU A C 1
ATOM 1464 O O . LEU A 1 188 ? -7.160 -2.617 -12.738 1.00 98.25 188 LEU A O 1
ATOM 1468 N N . LYS A 1 189 ? -8.206 -0.934 -11.681 1.00 98.50 189 LYS A N 1
ATOM 1469 C CA . LYS A 1 189 ? -9.089 -0.571 -12.790 1.00 98.50 189 LYS A CA 1
ATOM 1470 C C . LYS A 1 189 ? -8.322 0.199 -13.877 1.00 98.50 189 LYS A C 1
ATOM 1472 O O . LYS A 1 189 ? -7.309 0.829 -13.576 1.00 98.50 189 LYS A O 1
ATOM 1477 N N . PRO A 1 190 ? -8.823 0.216 -15.129 1.00 98.06 190 PRO A N 1
ATOM 1478 C CA . PRO A 1 190 ? -8.203 0.876 -16.281 1.00 98.06 190 PRO A CA 1
ATOM 1479 C C . PRO A 1 190 ? -7.525 2.228 -16.046 1.00 98.06 190 PRO A C 1
ATOM 1481 O O . PRO A 1 190 ? -6.389 2.428 -16.470 1.00 98.06 190 PRO A O 1
ATOM 1484 N N . GLU A 1 191 ? -8.213 3.157 -15.384 1.00 97.69 191 GLU A N 1
ATOM 1485 C CA . GLU A 1 191 ? -7.680 4.501 -15.150 1.00 97.69 191 GLU A CA 1
ATOM 1486 C C . GLU A 1 191 ? -6.471 4.474 -14.207 1.00 97.69 191 GLU A C 1
ATOM 1488 O O . GLU A 1 191 ? -5.480 5.152 -14.453 1.00 97.69 191 GLU A O 1
ATOM 1493 N N . TYR A 1 192 ? -6.504 3.633 -13.176 1.00 97.75 192 TYR A N 1
ATOM 1494 C CA . TYR A 1 192 ? -5.422 3.516 -12.200 1.00 97.75 192 TYR A CA 1
ATOM 1495 C C . TYR A 1 192 ? -4.268 2.649 -12.713 1.00 97.75 192 TYR A C 1
ATOM 1497 O O . TYR A 1 192 ? -3.116 2.908 -12.378 1.00 97.75 192 TYR A O 1
ATOM 1505 N N . GLN A 1 193 ? -4.537 1.688 -13.607 1.00 97.81 193 GLN A N 1
ATOM 1506 C CA . GLN A 1 193 ? -3.486 1.020 -14.382 1.00 97.81 193 GLN A CA 1
ATOM 1507 C C . GLN A 1 193 ? -2.682 2.036 -15.194 1.00 97.81 193 GLN A C 1
ATOM 1509 O O . GLN A 1 193 ? -1.455 2.034 -15.153 1.00 97.81 193 GLN A O 1
ATOM 1514 N N . LYS A 1 194 ? -3.388 2.932 -15.896 1.00 97.31 194 LYS A N 1
ATOM 1515 C CA . LYS A 1 194 ? -2.781 3.983 -16.712 1.00 97.31 194 LYS A CA 1
ATOM 1516 C C . LYS A 1 194 ? -1.865 4.884 -15.882 1.00 97.31 194 LYS A C 1
ATOM 1518 O O . LYS A 1 194 ? -0.729 5.113 -16.284 1.00 97.31 194 LYS A O 1
ATOM 1523 N N . ARG A 1 195 ? -2.335 5.344 -14.721 1.00 95.75 195 ARG A N 1
ATOM 1524 C CA . ARG A 1 195 ? -1.548 6.201 -13.823 1.00 95.75 195 ARG A CA 1
ATOM 1525 C C . ARG A 1 195 ? -0.347 5.485 -13.218 1.00 95.75 195 ARG A C 1
ATOM 1527 O O . ARG A 1 195 ? 0.736 6.052 -13.192 1.00 95.75 195 ARG A O 1
ATOM 1534 N N . LEU A 1 196 ? -0.492 4.213 -12.835 1.00 95.50 196 LEU A N 1
ATOM 1535 C CA . LEU A 1 196 ? 0.646 3.430 -12.354 1.00 95.50 196 LEU A CA 1
ATOM 1536 C C . LEU A 1 196 ? 1.730 3.290 -13.435 1.00 95.50 196 LEU A C 1
ATOM 1538 O O . LEU A 1 196 ? 2.905 3.482 -13.138 1.00 95.50 196 LEU A O 1
ATOM 1542 N N . VAL A 1 197 ? 1.365 2.988 -14.687 1.00 97.00 197 VAL A N 1
ATOM 1543 C CA . VAL A 1 197 ? 2.346 2.902 -15.787 1.00 97.00 197 VAL A CA 1
ATOM 1544 C C . VAL A 1 197 ? 2.981 4.259 -16.083 1.00 97.00 197 VAL A C 1
ATOM 1546 O O . VAL A 1 197 ? 4.190 4.316 -16.295 1.00 97.00 197 VAL A O 1
ATOM 1549 N N . GLN A 1 198 ? 2.197 5.338 -16.053 1.00 95.50 198 GLN A N 1
ATOM 1550 C CA . GLN A 1 198 ? 2.705 6.702 -16.192 1.00 95.50 198 GLN A CA 1
ATOM 1551 C C . GLN A 1 198 ? 3.753 7.026 -15.117 1.00 95.50 198 GLN A C 1
ATOM 1553 O O . GLN A 1 198 ? 4.837 7.502 -15.449 1.00 95.50 198 GLN A O 1
ATOM 1558 N N . GLU A 1 199 ? 3.467 6.723 -13.850 1.00 93.31 199 GLU A N 1
ATOM 1559 C CA . GLU A 1 199 ? 4.404 6.952 -12.748 1.00 93.31 199 GLU A CA 1
ATOM 1560 C C . GLU A 1 199 ? 5.683 6.120 -12.927 1.00 93.31 199 GLU A C 1
ATOM 1562 O O . GLU A 1 199 ? 6.784 6.661 -12.870 1.00 93.31 199 GLU A O 1
ATOM 1567 N N . GLN A 1 200 ? 5.572 4.825 -13.260 1.00 94.81 200 GLN A N 1
ATOM 1568 C CA . GLN A 1 200 ? 6.752 3.987 -13.527 1.00 94.81 200 GLN A CA 1
ATOM 1569 C C . GLN A 1 200 ? 7.594 4.498 -14.703 1.00 94.81 200 GLN A C 1
ATOM 1571 O O . GLN A 1 200 ? 8.826 4.446 -14.653 1.00 94.81 200 GLN A O 1
ATOM 1576 N N . TYR A 1 201 ? 6.945 4.988 -15.762 1.00 96.12 201 TYR A N 1
ATOM 1577 C CA . TYR A 1 201 ? 7.629 5.590 -16.901 1.00 96.12 201 TYR A CA 1
ATOM 1578 C C . TYR A 1 201 ? 8.423 6.824 -16.462 1.00 96.12 201 TYR A C 1
ATOM 1580 O O . TYR A 1 201 ? 9.606 6.948 -16.781 1.00 96.12 201 TYR A O 1
ATOM 1588 N N . HIS A 1 202 ? 7.812 7.718 -15.686 1.00 94.25 202 HIS A N 1
ATOM 1589 C CA . HIS A 1 202 ? 8.495 8.923 -15.229 1.00 94.25 202 HIS A CA 1
ATOM 1590 C C . HIS A 1 202 ? 9.613 8.637 -14.229 1.00 94.25 202 HIS A C 1
ATOM 1592 O O . HIS A 1 202 ? 10.666 9.269 -14.309 1.00 94.25 202 HIS A O 1
ATOM 1598 N N . ILE A 1 203 ? 9.435 7.640 -13.362 1.00 91.81 203 ILE A N 1
ATOM 1599 C CA . ILE A 1 203 ? 10.462 7.186 -12.425 1.00 91.81 203 ILE A CA 1
ATOM 1600 C C . ILE A 1 203 ? 11.684 6.634 -13.165 1.00 91.81 203 ILE A C 1
ATOM 1602 O O . ILE A 1 203 ? 12.803 7.066 -12.908 1.00 91.81 203 ILE A O 1
ATOM 1606 N N . ALA A 1 204 ? 11.505 5.679 -14.081 1.00 93.00 204 ALA A N 1
ATOM 1607 C CA . ALA A 1 204 ? 12.643 4.922 -14.603 1.00 93.00 204 ALA A CA 1
ATOM 1608 C C . ALA A 1 204 ? 13.058 5.282 -16.029 1.00 93.00 204 ALA A C 1
ATOM 1610 O O . ALA A 1 204 ? 14.216 5.071 -16.393 1.00 93.00 204 ALA A O 1
ATOM 1611 N N . VAL A 1 205 ? 12.174 5.851 -16.843 1.00 95.19 205 VAL A N 1
ATOM 1612 C CA . VAL A 1 205 ? 12.462 6.144 -18.252 1.00 95.19 205 VAL A CA 1
ATOM 1613 C C . VAL A 1 205 ? 12.883 7.594 -18.429 1.00 95.19 205 VAL A C 1
ATOM 1615 O O . VAL A 1 205 ? 13.974 7.836 -18.941 1.00 95.19 205 VAL A O 1
ATOM 1618 N N . SER A 1 206 ? 12.069 8.547 -17.962 1.00 94.06 206 SER A N 1
ATOM 1619 C CA . SER A 1 206 ? 12.364 9.978 -18.126 1.00 94.06 206 SER A CA 1
ATOM 1620 C C . SER A 1 206 ? 13.157 10.605 -16.979 1.00 94.06 206 SER A C 1
ATOM 1622 O O . SER A 1 206 ? 13.531 11.765 -17.105 1.00 94.06 206 SER A O 1
ATOM 1624 N N . ASP A 1 207 ? 13.385 9.879 -15.879 1.00 92.25 207 ASP A N 1
ATOM 1625 C CA . ASP A 1 207 ? 14.076 10.394 -14.683 1.00 92.25 207 ASP A CA 1
ATOM 1626 C C . ASP A 1 207 ? 13.429 11.660 -14.096 1.00 92.25 207 ASP A C 1
ATOM 1628 O O . ASP A 1 207 ? 14.089 12.599 -13.657 1.00 92.25 207 ASP A O 1
ATOM 1632 N N . ALA A 1 208 ? 12.099 11.708 -14.144 1.00 91.44 208 ALA A N 1
ATOM 1633 C CA . ALA A 1 208 ? 11.299 12.825 -13.655 1.00 91.44 208 ALA A CA 1
ATOM 1634 C C . ALA A 1 208 ? 10.252 12.334 -12.640 1.00 91.44 208 ALA A C 1
ATOM 1636 O O . ALA A 1 208 ? 9.055 12.565 -12.846 1.00 91.44 208 ALA A O 1
ATOM 1637 N N . PRO A 1 209 ? 10.671 11.621 -11.576 1.00 88.62 209 PRO A N 1
ATOM 1638 C CA . PRO A 1 209 ? 9.747 10.991 -10.642 1.00 88.62 209 PRO A CA 1
ATOM 1639 C C . PRO A 1 209 ? 8.894 12.056 -9.928 1.00 88.62 209 PRO A C 1
ATOM 1641 O O . PRO A 1 209 ? 9.429 13.017 -9.376 1.00 88.62 209 PRO A O 1
ATOM 1644 N N . GLN A 1 210 ? 7.567 11.897 -9.927 1.00 85.75 210 GLN A N 1
ATOM 1645 C CA . GLN A 1 210 ? 6.622 12.868 -9.350 1.00 85.75 210 GLN A CA 1
ATOM 1646 C C . GLN A 1 210 ? 6.295 12.526 -7.886 1.00 85.75 210 GLN A C 1
ATOM 1648 O O . GLN A 1 210 ? 5.145 12.556 -7.447 1.00 85.75 210 GLN A O 1
ATOM 1653 N N . LEU A 1 211 ? 7.328 12.180 -7.112 1.00 84.69 211 LEU A N 1
ATOM 1654 C CA . LEU A 1 211 ? 7.167 11.709 -5.736 1.00 84.69 211 LEU A CA 1
ATOM 1655 C C . LEU A 1 211 ? 6.713 12.841 -4.801 1.00 84.69 211 LEU A C 1
ATOM 1657 O O . LEU A 1 211 ? 7.171 13.971 -4.964 1.00 84.69 211 LEU A O 1
ATOM 1661 N N . PRO A 1 212 ? 5.897 12.564 -3.764 1.00 84.62 212 PRO A N 1
ATOM 1662 C CA . PRO A 1 212 ? 5.446 13.593 -2.821 1.00 84.62 212 PRO A CA 1
ATOM 1663 C C . PRO A 1 212 ? 6.583 14.314 -2.076 1.00 84.62 212 PRO A C 1
ATOM 1665 O O . PRO A 1 212 ? 6.491 15.520 -1.836 1.00 84.62 212 PRO A O 1
ATOM 1668 N N . GLY A 1 213 ? 7.657 13.590 -1.739 1.00 78.94 213 GLY A N 1
ATOM 1669 C CA . GLY A 1 213 ? 8.779 14.087 -0.934 1.00 78.94 213 GLY A CA 1
ATOM 1670 C C . GLY A 1 213 ? 9.428 15.375 -1.470 1.00 78.94 213 GLY A C 1
ATOM 1671 O O . GLY A 1 213 ? 9.476 16.359 -0.732 1.00 78.94 213 GLY A O 1
ATOM 1672 N N . PRO A 1 214 ? 9.880 15.424 -2.741 1.00 81.69 214 PRO A N 1
ATOM 1673 C CA . PRO A 1 214 ? 10.398 16.640 -3.379 1.00 81.69 214 PRO A CA 1
ATOM 1674 C C . PRO A 1 214 ? 9.482 17.874 -3.317 1.00 81.69 214 PRO A C 1
ATOM 1676 O O . PRO A 1 214 ? 9.982 18.997 -3.344 1.00 81.69 214 PRO A O 1
ATOM 1679 N N . TYR A 1 215 ? 8.163 17.687 -3.208 1.00 85.38 215 TYR A N 1
ATOM 1680 C CA . TYR A 1 215 ? 7.181 18.774 -3.110 1.00 85.38 215 TYR A CA 1
ATOM 1681 C C . TYR A 1 215 ? 6.780 19.112 -1.666 1.00 85.38 215 TYR A C 1
ATOM 1683 O O . TYR A 1 215 ? 5.903 19.949 -1.455 1.00 85.38 215 TYR A O 1
ATOM 1691 N N . CYS A 1 216 ? 7.390 18.466 -0.665 1.00 82.38 216 CYS A N 1
ATOM 1692 C CA . CYS A 1 216 ? 7.007 18.566 0.747 1.00 82.38 216 CYS A CA 1
ATOM 1693 C C . CYS A 1 216 ? 5.529 18.218 1.008 1.00 82.38 216 CYS A C 1
ATOM 1695 O O . CYS A 1 216 ? 4.946 18.665 2.002 1.00 82.38 216 CYS A O 1
ATOM 1697 N N . TYR A 1 217 ? 4.911 17.423 0.131 1.00 84.56 217 TYR A N 1
ATOM 1698 C CA . TYR A 1 217 ? 3.558 16.935 0.353 1.00 84.56 217 TYR A CA 1
ATOM 1699 C C . TYR A 1 217 ? 3.556 15.741 1.308 1.00 84.56 217 TYR A C 1
ATOM 1701 O O . TYR A 1 217 ? 4.544 15.008 1.393 1.00 84.56 217 TYR A O 1
ATOM 1709 N N . PRO A 1 218 ? 2.448 15.503 2.033 1.00 85.12 218 PRO A N 1
ATOM 1710 C CA . PRO A 1 218 ? 2.296 14.275 2.793 1.00 85.12 218 PRO A CA 1
ATOM 1711 C C . PRO A 1 218 ? 2.459 13.050 1.893 1.00 85.12 218 PRO A C 1
ATOM 1713 O O . PRO A 1 218 ? 1.981 13.007 0.762 1.00 85.12 218 PRO A O 1
ATOM 1716 N N . GLU A 1 219 ? 3.109 12.024 2.425 1.00 82.12 219 GLU A N 1
ATOM 1717 C CA . GLU A 1 219 ? 3.434 10.795 1.693 1.00 82.12 219 GLU A CA 1
ATOM 1718 C C . GLU A 1 219 ? 2.208 9.897 1.418 1.00 82.12 219 GLU A C 1
ATOM 1720 O O . GLU A 1 219 ? 2.317 8.860 0.768 1.00 82.12 219 GLU A O 1
ATOM 1725 N N . GLY A 1 220 ? 1.037 10.282 1.933 1.00 87.88 220 GLY A N 1
ATOM 1726 C CA . GLY A 1 220 ? -0.225 9.578 1.742 1.00 87.88 220 GLY A CA 1
ATOM 1727 C C . GLY A 1 220 ? -0.444 8.383 2.677 1.00 87.88 220 GLY A C 1
ATOM 1728 O O . GLY A 1 220 ? 0.453 7.893 3.365 1.00 87.88 220 GLY A O 1
ATOM 1729 N N . PHE A 1 221 ? -1.690 7.914 2.723 1.00 91.50 221 PHE A N 1
ATOM 1730 C CA . PHE A 1 221 ? -2.171 6.903 3.665 1.00 91.50 221 PHE A CA 1
ATOM 1731 C C . PHE A 1 221 ? -1.484 5.536 3.554 1.00 91.50 221 PHE A C 1
ATOM 1733 O O . PHE A 1 221 ? -1.131 4.937 4.575 1.00 91.50 221 PHE A O 1
ATOM 1740 N N . VAL A 1 222 ? -1.275 5.031 2.333 1.00 90.69 222 VAL A N 1
ATOM 1741 C CA . VAL A 1 222 ? -0.721 3.678 2.128 1.00 90.69 222 VAL A CA 1
ATOM 1742 C C . VAL A 1 222 ? 0.783 3.600 2.394 1.00 90.69 222 VAL A C 1
ATOM 1744 O O . VAL A 1 222 ? 1.337 2.512 2.565 1.00 90.69 222 VAL A O 1
ATOM 1747 N N . ARG A 1 223 ? 1.448 4.752 2.545 1.00 87.56 223 ARG A N 1
ATOM 1748 C CA . ARG A 1 223 ? 2.868 4.833 2.899 1.00 87.56 223 ARG A CA 1
ATOM 1749 C C . ARG A 1 223 ? 3.199 4.105 4.200 1.00 87.56 223 ARG A C 1
ATOM 1751 O O . ARG A 1 223 ? 4.331 3.654 4.374 1.00 87.56 223 ARG A O 1
ATOM 1758 N N . ARG A 1 224 ? 2.210 3.938 5.087 1.00 88.62 224 ARG A N 1
ATOM 1759 C CA . ARG A 1 224 ? 2.331 3.215 6.362 1.00 88.62 224 ARG A CA 1
ATOM 1760 C C . ARG A 1 224 ? 2.825 1.771 6.201 1.00 88.62 224 ARG A C 1
ATOM 1762 O O . ARG A 1 224 ? 3.421 1.243 7.140 1.00 88.62 224 ARG A O 1
ATOM 1769 N N . TRP A 1 225 ? 2.633 1.153 5.033 1.00 89.12 225 TRP A N 1
ATOM 1770 C CA . TRP A 1 225 ? 3.074 -0.218 4.734 1.00 89.12 225 TRP A CA 1
ATOM 1771 C C . TRP A 1 225 ? 4.331 -0.304 3.854 1.00 89.12 225 TRP A C 1
ATOM 1773 O O . TRP A 1 225 ? 4.836 -1.404 3.638 1.00 89.12 225 TRP A O 1
ATOM 1783 N N . TYR A 1 226 ? 4.851 0.820 3.353 1.00 85.62 226 TYR A N 1
ATOM 1784 C CA . TYR A 1 226 ? 5.991 0.839 2.434 1.00 85.62 226 TYR A CA 1
ATOM 1785 C C . TYR A 1 226 ? 7.339 0.729 3.171 1.00 85.62 226 TYR A C 1
ATOM 1787 O O . TYR A 1 226 ? 7.527 1.284 4.255 1.00 85.62 226 TYR A O 1
ATOM 1795 N N . ALA A 1 227 ? 8.304 0.037 2.555 1.00 79.44 227 ALA A N 1
ATOM 1796 C CA . ALA A 1 227 ? 9.585 -0.321 3.169 1.00 79.44 227 ALA A CA 1
ATOM 1797 C C . ALA A 1 227 ? 10.404 0.885 3.657 1.00 79.44 227 ALA A C 1
ATOM 1799 O O . ALA A 1 227 ? 11.002 0.844 4.733 1.00 79.44 227 ALA A O 1
ATOM 1800 N N . PHE A 1 228 ? 10.403 1.976 2.894 1.00 79.81 228 PHE A N 1
ATOM 1801 C CA . PHE A 1 228 ? 11.128 3.202 3.236 1.00 79.81 228 PHE A CA 1
ATOM 1802 C C . PHE A 1 228 ? 10.238 4.204 3.976 1.00 79.81 228 PHE A C 1
ATOM 1804 O O . PHE A 1 228 ? 10.383 5.412 3.818 1.00 79.81 228 PHE A O 1
ATOM 1811 N N . GLY A 1 229 ? 9.197 3.715 4.660 1.00 81.06 229 GLY A N 1
ATOM 1812 C CA . GLY A 1 229 ? 8.212 4.507 5.402 1.00 81.06 229 GLY A CA 1
ATOM 1813 C C . GLY A 1 229 ? 8.454 4.489 6.883 1.00 81.06 229 GLY A C 1
ATOM 1814 O O . GLY A 1 229 ? 9.595 4.694 7.299 1.00 81.06 229 GLY A O 1
ATOM 1815 N N . PRO A 1 230 ? 7.407 4.268 7.688 1.00 83.38 230 PRO A N 1
ATOM 1816 C CA . PRO A 1 230 ? 7.616 4.190 9.109 1.00 83.38 230 PRO A CA 1
ATOM 1817 C C . PRO A 1 230 ? 8.348 2.913 9.492 1.00 83.38 230 PRO A C 1
ATOM 1819 O O . PRO A 1 230 ? 7.912 1.801 9.190 1.00 83.38 230 PRO A O 1
ATOM 1822 N N . LEU A 1 231 ? 9.476 3.095 10.175 1.00 79.50 231 LEU A N 1
ATOM 1823 C CA . LEU A 1 231 ? 10.238 2.001 10.769 1.00 79.50 231 LEU A CA 1
ATOM 1824 C C . 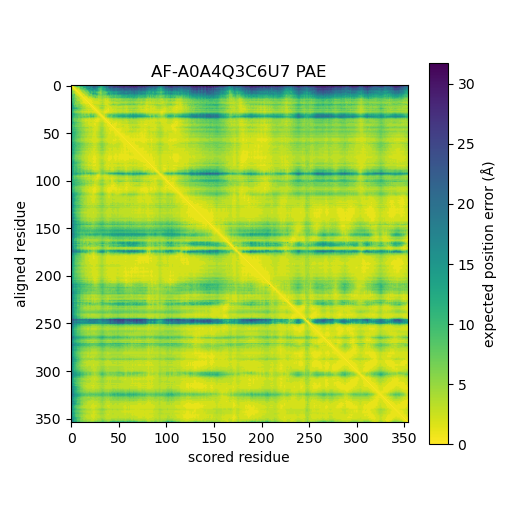LEU A 1 231 ? 9.630 1.587 12.108 1.00 79.50 231 LEU A C 1
ATOM 1826 O O . LEU A 1 231 ? 9.480 0.397 12.374 1.00 79.50 231 LEU A O 1
ATOM 1830 N N . GLU A 1 232 ? 9.220 2.564 12.918 1.00 86.62 232 GLU A N 1
ATOM 1831 C CA . GLU A 1 232 ? 8.653 2.316 14.239 1.00 86.62 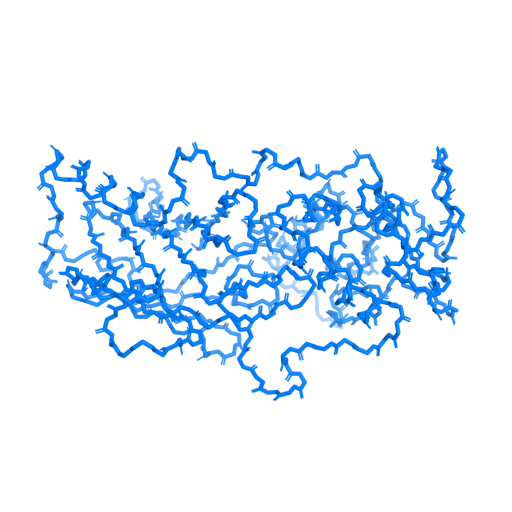232 GLU A CA 1
ATOM 1832 C C . GLU A 1 232 ? 7.243 2.889 14.350 1.00 86.62 232 GLU A C 1
ATOM 1834 O O . GLU A 1 232 ? 6.902 3.873 13.695 1.00 86.62 232 GLU A O 1
ATOM 1839 N N . HIS A 1 233 ? 6.437 2.293 15.219 1.00 90.81 233 HIS A N 1
ATOM 1840 C CA . HIS A 1 233 ? 5.080 2.715 15.529 1.00 90.81 233 HIS A CA 1
ATOM 1841 C C . HIS A 1 233 ? 4.975 2.890 17.041 1.00 90.81 233 HIS A C 1
ATOM 1843 O O . HIS A 1 233 ? 5.119 1.930 17.797 1.00 90.81 233 HIS A O 1
ATOM 1849 N N . SER A 1 234 ? 4.753 4.123 17.482 1.00 92.19 234 SER A N 1
ATOM 1850 C CA . SER A 1 234 ? 4.429 4.436 18.868 1.00 92.19 234 SER A CA 1
ATOM 1851 C C . SER A 1 234 ? 2.923 4.337 19.045 1.00 92.19 234 SER A C 1
ATOM 1853 O O . SER A 1 234 ? 2.176 5.084 18.412 1.00 92.19 234 SER A O 1
ATOM 1855 N N . VAL A 1 235 ? 2.488 3.417 19.894 1.00 94.25 235 VAL A N 1
ATOM 1856 C CA . VAL A 1 235 ? 1.080 3.170 20.193 1.00 94.25 235 VAL A CA 1
ATOM 1857 C C . VAL A 1 235 ? 0.785 3.688 21.593 1.00 94.25 235 VAL A C 1
ATOM 1859 O O . VAL A 1 235 ? 1.492 3.359 22.545 1.00 94.25 235 VAL A O 1
ATOM 1862 N N . LEU A 1 236 ? -0.258 4.503 21.707 1.00 94.44 236 LEU A N 1
ATOM 1863 C CA . LEU A 1 236 ? -0.826 4.952 22.972 1.00 94.44 236 LEU A CA 1
ATOM 1864 C C . LEU A 1 236 ? -2.276 4.491 23.034 1.00 94.44 236 LEU A C 1
ATOM 1866 O O . LEU A 1 236 ? -3.071 4.828 22.156 1.00 94.44 236 LEU A O 1
ATOM 1870 N N . VAL A 1 237 ? -2.631 3.755 24.081 1.00 94.38 237 VAL A N 1
ATOM 1871 C CA . VAL A 1 237 ? -3.969 3.182 24.223 1.00 94.38 237 VAL A CA 1
ATOM 1872 C C . VAL A 1 237 ? -4.690 3.829 25.403 1.00 94.38 237 VAL A C 1
ATOM 1874 O O . VAL A 1 237 ? -4.181 3.872 26.516 1.00 94.38 237 VAL A O 1
ATOM 1877 N N . THR A 1 238 ? -5.899 4.338 25.166 1.00 93.75 238 THR A N 1
ATOM 1878 C CA . THR A 1 238 ? -6.813 4.833 26.208 1.00 93.75 238 THR A CA 1
ATOM 1879 C C . THR A 1 238 ? -8.219 4.262 25.981 1.00 93.75 238 THR A C 1
ATOM 1881 O O . THR A 1 238 ? -8.515 3.801 24.874 1.00 93.75 238 THR A O 1
ATOM 1884 N N . PRO A 1 239 ? -9.138 4.328 26.967 1.00 92.12 239 PRO A N 1
ATOM 1885 C CA . PRO A 1 239 ? -10.486 3.765 26.823 1.00 92.12 239 PRO A CA 1
ATOM 1886 C C . PRO A 1 239 ? -11.293 4.259 25.618 1.00 92.12 239 PRO A C 1
ATOM 1888 O O . PRO A 1 239 ? -12.162 3.544 25.124 1.00 92.12 239 PRO A O 1
ATOM 1891 N N . LYS A 1 240 ? -11.050 5.494 25.164 1.00 94.88 240 LYS A N 1
ATOM 1892 C CA . LYS A 1 240 ? -11.836 6.141 24.098 1.00 94.88 240 LYS A CA 1
ATOM 1893 C C . LYS A 1 240 ? -11.017 6.516 22.865 1.00 94.88 240 LYS A C 1
ATOM 1895 O O . LYS A 1 240 ? -11.601 6.874 21.845 1.00 94.88 240 LYS A O 1
ATOM 1900 N N . LEU A 1 241 ? -9.693 6.465 22.959 1.00 96.12 241 LEU A N 1
ATOM 1901 C CA . LEU A 1 241 ? -8.788 6.864 21.892 1.00 96.12 241 LEU A CA 1
ATOM 1902 C C . LEU A 1 241 ? -7.570 5.947 21.890 1.00 96.12 241 LEU A C 1
ATOM 1904 O O . LEU A 1 241 ? -6.888 5.830 22.908 1.00 96.12 241 LEU A O 1
ATOM 1908 N N . VAL A 1 242 ? -7.280 5.348 20.742 1.00 96.94 242 VAL A N 1
ATOM 1909 C CA . VAL A 1 242 ? -5.973 4.745 20.474 1.00 96.94 242 VAL A CA 1
ATOM 1910 C C . VAL A 1 242 ? -5.267 5.623 19.459 1.00 96.94 242 VAL A C 1
ATOM 1912 O O . VAL A 1 242 ? -5.846 5.938 18.425 1.00 96.94 242 VAL A O 1
ATOM 1915 N N . GLN A 1 243 ? -4.041 6.031 19.754 1.00 95.81 243 GLN A N 1
ATOM 1916 C CA . GLN A 1 243 ? -3.218 6.786 18.821 1.00 95.81 243 GLN A CA 1
ATOM 1917 C C . GLN A 1 243 ? -2.061 5.916 18.351 1.00 95.81 243 GLN A C 1
ATOM 1919 O O . GLN A 1 243 ? -1.344 5.330 19.162 1.00 95.81 243 GLN A O 1
ATOM 1924 N N . ILE A 1 244 ? -1.861 5.872 17.038 1.00 93.94 244 ILE A N 1
ATOM 1925 C CA . ILE A 1 244 ? -0.688 5.268 16.414 1.00 93.94 244 ILE A CA 1
ATOM 1926 C C . ILE A 1 244 ? 0.084 6.381 15.715 1.00 93.94 244 ILE A C 1
ATOM 1928 O O . ILE A 1 244 ? -0.393 6.965 14.741 1.00 93.94 244 ILE A O 1
ATOM 1932 N N . MET A 1 245 ? 1.282 6.672 16.214 1.00 91.00 245 MET A N 1
ATOM 1933 C CA . MET A 1 245 ? 2.214 7.612 15.601 1.00 91.00 245 MET A CA 1
ATOM 1934 C C . MET A 1 245 ? 3.377 6.841 14.982 1.00 91.00 245 MET A C 1
ATOM 1936 O O . MET A 1 245 ? 4.142 6.186 15.688 1.00 91.00 245 MET A O 1
ATOM 1940 N N . ALA A 1 246 ? 3.538 6.931 13.666 1.00 86.06 246 ALA A N 1
ATOM 1941 C CA . ALA A 1 246 ? 4.581 6.206 12.950 1.00 86.06 246 ALA A CA 1
ATOM 1942 C C . ALA A 1 246 ? 5.825 7.097 12.707 1.00 86.06 246 ALA A C 1
ATOM 1944 O O . ALA A 1 246 ? 5.707 8.273 12.346 1.00 86.06 246 ALA A O 1
ATOM 1945 N N . SER A 1 247 ? 7.025 6.559 12.967 1.00 65.19 247 SER A N 1
ATOM 1946 C CA . SER A 1 247 ? 8.316 7.268 12.887 1.00 65.19 247 SER A CA 1
ATOM 1947 C C . SER A 1 247 ? 8.837 7.379 11.440 1.00 65.19 247 SER A C 1
ATOM 1949 O O . SER A 1 247 ? 8.154 6.986 10.507 1.00 65.19 247 SER A O 1
ATOM 1951 N N . GLY A 1 248 ? 10.002 7.998 11.213 1.00 62.31 248 GLY A N 1
ATOM 1952 C CA . GLY A 1 248 ? 10.534 8.339 9.878 1.00 62.31 248 GLY A CA 1
ATOM 1953 C C . GLY A 1 248 ? 10.408 9.837 9.593 1.00 62.31 248 GLY A C 1
ATOM 1954 O O . GLY A 1 248 ? 11.395 10.562 9.662 1.00 62.31 248 GLY A O 1
ATOM 1955 N N . THR A 1 249 ? 9.180 10.319 9.406 1.00 58.78 249 THR A N 1
ATOM 1956 C CA . THR A 1 249 ? 8.836 11.748 9.224 1.00 58.78 249 THR A CA 1
ATOM 1957 C C . THR A 1 249 ? 7.965 12.311 10.358 1.00 58.78 249 THR A C 1
ATOM 1959 O O . THR A 1 249 ? 7.678 13.504 10.374 1.00 58.78 249 THR A O 1
ATOM 1962 N N . ARG A 1 250 ? 7.551 11.470 11.326 1.00 63.59 250 ARG A N 1
ATOM 1963 C CA . ARG A 1 250 ? 6.679 11.808 12.482 1.00 63.59 250 ARG A CA 1
ATOM 1964 C C . ARG A 1 250 ? 5.373 12.533 12.117 1.00 63.59 250 ARG A C 1
ATOM 1966 O O . ARG A 1 250 ? 4.786 13.209 12.953 1.00 63.59 250 ARG A O 1
ATOM 1973 N N . ASN A 1 251 ? 4.915 12.391 10.880 1.00 71.62 251 ASN A N 1
ATOM 1974 C CA . ASN A 1 251 ? 3.698 13.015 10.366 1.00 71.62 251 ASN A CA 1
ATOM 1975 C C . ASN A 1 251 ? 2.588 11.993 10.074 1.00 71.62 251 ASN A C 1
ATOM 1977 O O . ASN A 1 251 ? 1.531 12.397 9.604 1.00 71.62 251 ASN A O 1
ATOM 1981 N N . PHE A 1 252 ? 2.803 10.700 10.343 1.00 84.94 252 PHE A N 1
ATOM 1982 C CA . PHE A 1 252 ? 1.761 9.674 10.277 1.00 84.94 252 PHE A CA 1
ATOM 1983 C C . PHE A 1 252 ? 1.115 9.542 11.652 1.00 84.94 252 PHE A C 1
ATOM 1985 O O . PHE A 1 252 ? 1.658 8.871 12.530 1.00 84.94 252 PHE A O 1
ATOM 1992 N N . VAL A 1 253 ? -0.029 10.194 11.838 1.00 89.75 253 VAL A N 1
ATOM 1993 C CA . VAL A 1 253 ? -0.823 10.091 13.065 1.00 89.75 253 VAL A CA 1
ATOM 1994 C C . VAL A 1 253 ? -2.165 9.477 12.704 1.00 89.75 253 VAL A C 1
ATOM 1996 O O . VAL A 1 253 ? -2.864 9.973 11.823 1.00 89.75 253 VAL A O 1
ATOM 1999 N N . THR A 1 254 ? -2.501 8.368 13.352 1.00 93.69 254 THR A N 1
ATOM 2000 C CA . THR A 1 254 ? -3.814 7.729 13.251 1.00 93.69 254 THR A CA 1
ATOM 2001 C C . THR A 1 254 ? -4.476 7.779 14.618 1.00 93.69 254 THR A C 1
ATOM 2003 O O . THR A 1 254 ? -4.050 7.082 15.537 1.00 93.69 254 THR A O 1
ATOM 2006 N N . ASP A 1 255 ? -5.509 8.609 14.732 1.00 96.56 255 ASP A N 1
ATOM 2007 C CA . ASP A 1 255 ? -6.368 8.696 15.908 1.00 96.56 255 ASP A CA 1
ATOM 2008 C C . ASP A 1 255 ? -7.594 7.802 15.702 1.00 96.56 255 ASP A C 1
ATOM 2010 O O . ASP A 1 255 ? -8.407 8.018 14.802 1.00 96.56 255 ASP A O 1
ATOM 2014 N N . ILE A 1 256 ? -7.712 6.771 16.535 1.00 98.31 256 ILE A N 1
ATOM 2015 C CA . ILE A 1 256 ? -8.762 5.755 16.475 1.00 98.31 256 ILE A CA 1
ATOM 2016 C C . ILE A 1 256 ? -9.763 6.044 17.586 1.00 98.31 256 ILE A C 1
ATOM 2018 O O . ILE A 1 256 ? -9.509 5.780 18.765 1.00 98.31 256 ILE A O 1
ATOM 2022 N N . HIS A 1 257 ? -10.925 6.573 17.215 1.00 98.25 257 HIS A N 1
ATOM 2023 C CA . HIS A 1 257 ? -11.964 6.919 18.175 1.00 98.25 257 HIS A CA 1
ATOM 2024 C C . HIS A 1 257 ? -12.824 5.698 18.530 1.00 98.25 257 HIS A C 1
ATOM 2026 O O . HIS A 1 257 ? -13.751 5.319 17.806 1.00 98.25 257 HIS A O 1
ATOM 2032 N N . VAL A 1 258 ? -12.524 5.082 19.671 1.00 97.81 258 VAL A N 1
ATOM 2033 C CA . VAL A 1 258 ? -13.164 3.840 20.114 1.00 97.81 258 VAL A CA 1
ATOM 2034 C C . VAL A 1 258 ? -14.619 4.089 20.521 1.00 97.81 258 VAL A C 1
ATOM 2036 O O . VAL A 1 258 ? -14.925 4.994 21.299 1.00 97.81 258 VAL A O 1
ATOM 2039 N N . GLY A 1 259 ? -15.532 3.265 20.000 1.00 96.69 259 GLY A N 1
ATOM 2040 C CA . GLY A 1 259 ? -16.965 3.317 20.307 1.00 96.69 259 GLY A CA 1
ATOM 2041 C C . GLY A 1 259 ? -17.733 4.453 19.622 1.00 96.69 259 GLY A C 1
ATOM 2042 O O . GLY A 1 259 ? -18.907 4.662 19.929 1.00 96.69 259 GLY A O 1
ATOM 2043 N N . ARG A 1 260 ? -17.094 5.196 18.713 1.00 97.88 260 ARG A N 1
ATOM 2044 C CA . ARG A 1 260 ? -17.763 6.166 17.836 1.00 97.88 260 ARG A CA 1
ATOM 2045 C C . ARG A 1 260 ? -18.367 5.465 16.619 1.00 97.88 260 ARG A C 1
ATOM 2047 O O . ARG A 1 260 ? -18.029 4.328 16.306 1.00 97.88 260 ARG A O 1
ATOM 2054 N N . SER A 1 261 ? -19.245 6.171 15.919 1.00 97.88 261 SER A N 1
ATOM 2055 C CA . SER A 1 261 ? -19.826 5.733 14.649 1.00 97.88 261 SER A CA 1
ATOM 2056 C C . SER A 1 261 ? -19.667 6.833 13.612 1.00 97.88 261 SER A C 1
ATOM 2058 O O . SER A 1 261 ? -19.681 8.016 13.961 1.00 97.88 261 SER A O 1
ATOM 2060 N N . PHE A 1 262 ? -19.504 6.436 12.355 1.00 98.38 262 PHE A N 1
ATOM 2061 C CA . PHE A 1 262 ? -19.492 7.368 11.239 1.00 98.38 262 PHE A CA 1
ATOM 2062 C C . PHE A 1 262 ? -20.905 7.829 10.882 1.00 98.38 262 PHE A C 1
ATOM 2064 O O . PHE A 1 262 ? -21.872 7.079 11.007 1.00 98.38 262 PHE A O 1
ATOM 2071 N N . ASP A 1 263 ? -20.994 9.048 10.362 1.00 97.56 263 ASP A N 1
ATOM 2072 C CA . ASP A 1 263 ? -22.088 9.452 9.492 1.00 97.56 263 ASP A CA 1
ATOM 2073 C C . ASP A 1 263 ? -21.844 8.855 8.095 1.00 97.56 263 ASP A C 1
ATOM 2075 O O . ASP A 1 263 ? -20.813 9.115 7.468 1.00 97.56 263 ASP A O 1
ATOM 2079 N N . VAL A 1 264 ? -22.801 8.062 7.610 1.00 96.19 264 VAL A N 1
ATOM 2080 C CA . VAL A 1 264 ? -22.752 7.344 6.324 1.00 96.19 264 VAL A CA 1
ATOM 2081 C C . VAL A 1 264 ? -23.529 8.041 5.196 1.00 96.19 264 VAL A C 1
ATOM 2083 O O . VAL A 1 264 ? -23.645 7.494 4.108 1.00 96.19 264 VAL A O 1
ATOM 2086 N N . SER A 1 265 ? -24.075 9.238 5.434 1.00 94.12 265 SER A N 1
ATOM 2087 C CA . SER A 1 265 ? -24.887 9.982 4.452 1.00 94.12 265 SER A CA 1
ATOM 2088 C C . SER A 1 265 ? -24.102 10.631 3.300 1.00 94.12 265 SER A C 1
ATOM 2090 O O . SER A 1 265 ? -24.706 11.082 2.329 1.00 94.12 265 SER A O 1
ATOM 2092 N N . GLY A 1 266 ? -22.778 10.745 3.427 1.00 89.69 266 GLY A N 1
ATOM 2093 C CA . GLY A 1 266 ? -21.900 11.449 2.490 1.00 89.69 266 GLY A CA 1
ATOM 2094 C C . GLY A 1 266 ? -21.320 10.539 1.416 1.00 89.69 266 GLY A C 1
ATOM 2095 O O . GLY A 1 266 ? -21.720 9.386 1.270 1.00 89.69 266 GLY A O 1
ATOM 2096 N N . LYS A 1 267 ? -20.332 11.054 0.675 1.00 92.25 267 LYS A N 1
ATOM 2097 C CA . LYS A 1 267 ? -19.648 10.273 -0.375 1.00 92.25 267 LYS A CA 1
ATOM 2098 C C . LYS A 1 267 ? -18.930 9.048 0.181 1.00 92.25 267 LYS A C 1
ATOM 2100 O O . LYS A 1 267 ? -18.887 8.004 -0.461 1.00 92.25 267 LYS A O 1
ATOM 2105 N N . VAL A 1 268 ? -18.371 9.201 1.374 1.00 96.56 268 VAL A N 1
ATOM 2106 C CA . VAL A 1 268 ? -17.774 8.137 2.172 1.00 96.56 268 VAL A CA 1
ATOM 2107 C C . VAL A 1 268 ? -18.164 8.332 3.639 1.00 96.56 268 VAL A C 1
ATOM 2109 O O . VAL A 1 268 ? -18.497 9.449 4.040 1.00 96.56 268 VAL A O 1
ATOM 2112 N N . PRO A 1 269 ? -18.132 7.280 4.468 1.00 98.06 269 PRO A N 1
ATOM 2113 C CA . PRO A 1 269 ? -18.369 7.417 5.904 1.00 98.06 269 PRO A CA 1
ATOM 2114 C C . PRO A 1 269 ? -17.351 8.354 6.569 1.00 98.06 269 PRO A C 1
ATOM 2116 O O . PRO A 1 269 ? -16.186 8.374 6.179 1.00 98.06 269 PRO A O 1
ATOM 2119 N N . ARG A 1 270 ? -17.783 9.175 7.529 1.00 97.50 270 ARG A N 1
ATOM 2120 C CA . ARG A 1 270 ? -16.959 10.259 8.104 1.00 97.50 270 ARG A CA 1
ATOM 2121 C C . ARG A 1 270 ? -17.361 10.620 9.532 1.00 97.50 270 ARG A C 1
ATOM 2123 O O . ARG A 1 270 ? -18.481 10.330 9.953 1.00 97.50 270 ARG A O 1
ATOM 2130 N N . LEU A 1 271 ? -16.450 11.226 10.294 1.00 97.25 271 LEU A N 1
ATOM 2131 C CA . LEU A 1 271 ? -16.730 11.767 11.637 1.00 97.25 271 LEU A CA 1
ATOM 2132 C C . LEU A 1 271 ? -17.060 13.260 11.598 1.00 97.25 271 LEU A C 1
ATOM 2134 O O . LEU A 1 271 ? -17.857 13.723 12.415 1.00 97.25 271 LEU A O 1
ATOM 2138 N N . GLY A 1 272 ? -16.414 14.003 10.700 1.00 92.81 272 GLY A N 1
ATOM 2139 C CA . GLY A 1 272 ? -16.566 15.443 10.545 1.00 92.81 272 GLY A CA 1
ATOM 2140 C C . GLY A 1 272 ? -17.222 15.844 9.225 1.00 92.81 272 GLY A C 1
ATOM 2141 O O . GLY A 1 272 ? -18.191 15.243 8.767 1.00 92.81 272 GLY A O 1
ATOM 2142 N N . ALA A 1 273 ? -16.704 16.917 8.627 1.00 92.62 273 ALA A N 1
ATOM 2143 C CA . ALA A 1 273 ? -17.162 17.404 7.331 1.00 92.62 273 ALA A CA 1
ATOM 2144 C C . ALA A 1 273 ? -16.815 16.423 6.197 1.00 92.62 273 ALA A C 1
ATOM 2146 O O . ALA A 1 273 ? -15.831 15.688 6.287 1.00 92.62 273 ALA A O 1
ATOM 2147 N N . ASP A 1 274 ? -17.578 16.481 5.101 1.00 92.31 274 ASP A N 1
ATOM 2148 C CA . ASP A 1 274 ? -17.324 15.728 3.859 1.00 92.31 274 ASP A CA 1
ATOM 2149 C C . ASP A 1 274 ? -16.151 16.339 3.065 1.00 92.31 274 ASP A C 1
ATOM 2151 O O . ASP A 1 274 ? -16.293 16.832 1.946 1.00 92.31 274 ASP A O 1
ATOM 2155 N N . VAL A 1 275 ? -14.993 16.396 3.725 1.00 93.19 275 VAL A N 1
ATOM 2156 C CA . VAL A 1 275 ? -13.717 16.890 3.212 1.00 93.19 275 VAL A CA 1
ATOM 2157 C C . VAL A 1 275 ? -12.653 15.841 3.542 1.00 93.19 275 VAL A C 1
ATOM 2159 O O . VAL A 1 275 ? -12.395 15.625 4.734 1.00 93.19 275 VAL A O 1
ATOM 2162 N N . PRO A 1 276 ? -12.016 15.227 2.527 1.00 94.38 276 PRO A N 1
ATOM 2163 C CA . PRO A 1 276 ? -10.996 14.211 2.740 1.00 94.38 276 PRO A CA 1
ATOM 2164 C C . PRO A 1 276 ? -9.833 14.688 3.614 1.00 94.38 276 PRO A C 1
ATOM 2166 O O . PRO A 1 276 ? -9.409 15.848 3.573 1.00 94.38 276 PRO A O 1
ATOM 2169 N N . ARG A 1 277 ? -9.295 13.768 4.417 1.00 93.56 277 ARG A N 1
ATOM 2170 C CA . ARG A 1 277 ? -8.138 13.973 5.297 1.00 93.56 277 ARG A CA 1
ATOM 2171 C C . ARG A 1 277 ? -6.963 13.139 4.808 1.00 93.56 277 ARG A C 1
ATOM 2173 O O . ARG A 1 277 ? -7.148 11.993 4.414 1.00 93.56 277 ARG A O 1
ATOM 2180 N N . TRP A 1 278 ? -5.742 13.667 4.917 1.00 90.88 278 TRP A N 1
ATOM 2181 C CA . TRP A 1 278 ? -4.510 12.988 4.474 1.00 90.88 278 TRP A CA 1
ATOM 2182 C C . TRP A 1 278 ? -4.388 11.529 4.929 1.00 90.88 278 TRP A C 1
ATOM 2184 O O . TRP A 1 278 ? -3.943 10.683 4.157 1.00 90.88 278 TRP A O 1
ATOM 2194 N N . TYR A 1 279 ? -4.824 11.239 6.157 1.00 91.94 279 TYR A N 1
ATOM 2195 C CA . TYR A 1 279 ? -4.798 9.895 6.737 1.00 91.94 279 TYR A CA 1
ATOM 2196 C C . TYR A 1 279 ? -6.187 9.358 7.106 1.00 91.94 279 TYR A C 1
ATOM 2198 O O . TYR A 1 279 ? -6.287 8.337 7.778 1.00 91.94 279 TYR A O 1
ATOM 2206 N N . GLY A 1 280 ? -7.246 10.034 6.657 1.00 95.62 280 GLY A N 1
ATOM 2207 C CA . GLY A 1 280 ? -8.625 9.693 6.987 1.00 95.62 280 GLY A CA 1
ATOM 2208 C C . GLY A 1 280 ? -9.041 10.008 8.421 1.00 95.62 280 GLY A C 1
ATOM 2209 O O . GLY A 1 280 ? -8.331 10.649 9.197 1.00 95.62 280 GLY A O 1
ATOM 2210 N N . GLU A 1 281 ? -10.238 9.545 8.748 1.00 97.94 281 GLU A N 1
ATOM 2211 C CA . GLU A 1 281 ? -10.840 9.536 10.075 1.00 97.94 281 GLU A CA 1
ATOM 2212 C C . GLU A 1 281 ? -11.065 8.076 10.463 1.00 97.94 281 GLU A C 1
ATOM 2214 O O . GLU A 1 281 ? -11.509 7.293 9.623 1.00 97.94 281 GLU A O 1
ATOM 2219 N N . THR A 1 282 ? -10.762 7.695 11.708 1.00 98.69 282 THR A N 1
ATOM 2220 C CA . THR A 1 282 ? -10.800 6.284 12.126 1.00 98.69 282 THR A CA 1
ATOM 2221 C C . THR A 1 282 ? -11.695 6.078 13.342 1.00 98.69 282 THR A C 1
ATOM 2223 O O . THR A 1 282 ? -11.568 6.769 14.356 1.00 98.69 282 THR A O 1
ATOM 2226 N N . ILE A 1 283 ? -12.584 5.089 13.268 1.00 98.81 283 ILE A N 1
ATOM 2227 C CA . ILE A 1 283 ? -13.337 4.564 14.415 1.00 98.81 283 ILE A CA 1
ATOM 2228 C C . ILE A 1 283 ? -12.901 3.134 14.711 1.00 98.81 283 ILE A C 1
ATOM 2230 O O . ILE A 1 283 ? -12.320 2.463 13.861 1.00 98.81 283 ILE A O 1
ATOM 2234 N N . GLY A 1 284 ? -13.196 2.636 15.907 1.00 98.38 284 GLY A N 1
ATOM 2235 C CA . GLY A 1 284 ? -12.869 1.257 16.251 1.00 98.38 284 GLY A CA 1
ATOM 2236 C C . GLY A 1 284 ? -13.663 0.705 17.421 1.00 98.38 284 GLY A C 1
ATOM 2237 O O . GLY A 1 284 ? -14.353 1.435 18.137 1.00 98.38 284 GLY A O 1
ATOM 2238 N N . PHE A 1 285 ? -13.554 -0.600 17.617 1.00 98.38 285 PHE A N 1
ATOM 2239 C CA . PHE A 1 285 ? -14.077 -1.297 18.781 1.00 98.38 285 PHE A CA 1
ATOM 2240 C C . PHE A 1 285 ? -13.128 -2.422 19.198 1.00 98.38 285 PHE A C 1
ATOM 2242 O O . PHE A 1 285 ? -12.319 -2.901 18.406 1.00 98.38 285 PHE A O 1
ATOM 2249 N N . TRP A 1 286 ? -13.238 -2.832 20.459 1.00 97.62 286 TRP A N 1
ATOM 2250 C CA . TRP A 1 286 ? -12.469 -3.944 21.002 1.00 97.62 286 TRP A CA 1
ATOM 2251 C C . TRP A 1 286 ? -13.268 -5.238 20.928 1.00 97.62 286 TRP A C 1
ATOM 2253 O O . TRP A 1 286 ? -14.399 -5.305 21.421 1.00 97.62 286 TRP A O 1
ATOM 2263 N N . ASP A 1 287 ? -12.654 -6.276 20.378 1.00 97.00 287 ASP A N 1
ATOM 2264 C CA . ASP A 1 287 ? -13.054 -7.659 20.599 1.00 97.00 287 ASP A CA 1
ATOM 2265 C C . ASP A 1 287 ? -12.053 -8.300 21.561 1.00 97.00 287 ASP A C 1
ATOM 2267 O O . ASP A 1 287 ? -10.965 -8.727 21.170 1.00 97.00 287 ASP A O 1
ATOM 2271 N N . ARG A 1 288 ? -12.397 -8.289 22.855 1.00 93.88 288 ARG A N 1
ATOM 2272 C CA . ARG A 1 288 ? -11.470 -8.599 23.951 1.00 93.88 288 ARG A CA 1
ATOM 2273 C C . ARG A 1 288 ? -10.261 -7.654 23.918 1.00 93.88 288 ARG A C 1
ATOM 2275 O O . ARG A 1 288 ? -10.389 -6.483 24.275 1.00 93.88 288 ARG A O 1
ATOM 2282 N N . GLU A 1 289 ? -9.107 -8.158 23.497 1.00 92.81 289 GLU A N 1
ATOM 2283 C CA . GLU A 1 289 ? -7.839 -7.429 23.373 1.00 92.81 289 GLU A CA 1
ATOM 2284 C C . GLU A 1 289 ? -7.484 -7.063 21.923 1.00 92.81 289 GLU A C 1
ATOM 2286 O O . GLU A 1 289 ? -6.486 -6.387 21.691 1.00 92.81 289 GLU A O 1
ATOM 2291 N N . VAL A 1 290 ? -8.290 -7.489 20.946 1.00 96.62 290 VAL A N 1
ATOM 2292 C CA . VAL A 1 290 ? -8.082 -7.180 19.528 1.00 96.62 290 VAL A CA 1
ATOM 2293 C C . VAL A 1 290 ? -8.787 -5.871 19.191 1.00 96.62 290 VAL A C 1
ATOM 2295 O O . VAL A 1 290 ? -9.992 -5.732 19.417 1.00 96.62 290 VAL A O 1
ATOM 2298 N N . LEU A 1 291 ? -8.046 -4.911 18.638 1.00 97.88 291 LEU A N 1
ATOM 2299 C CA . LEU A 1 291 ? -8.607 -3.652 18.153 1.00 97.88 291 LEU A CA 1
ATOM 2300 C C . LEU A 1 291 ? -8.986 -3.798 16.682 1.00 97.88 291 LEU A C 1
ATOM 2302 O O . LEU A 1 291 ? -8.119 -4.011 15.837 1.00 97.88 291 LEU A O 1
ATOM 2306 N N . ILE A 1 292 ? -10.272 -3.640 16.381 1.00 98.75 292 ILE A N 1
ATOM 2307 C CA . ILE A 1 292 ? -10.800 -3.641 15.015 1.00 98.75 292 ILE A CA 1
ATOM 2308 C C . ILE A 1 292 ? -11.192 -2.213 14.661 1.00 98.75 292 ILE A C 1
ATOM 2310 O O . ILE A 1 292 ? -11.958 -1.569 15.386 1.00 98.75 292 ILE A O 1
ATOM 2314 N N . THR A 1 293 ? -10.675 -1.707 13.547 1.00 98.81 293 THR A N 1
ATOM 2315 C CA . THR A 1 293 ? -10.872 -0.325 13.119 1.00 98.81 293 THR A CA 1
ATOM 2316 C C . THR A 1 293 ? -11.479 -0.232 11.730 1.00 98.81 293 THR A C 1
ATOM 2318 O O . THR A 1 293 ? -11.400 -1.154 10.919 1.00 98.81 293 THR A O 1
ATOM 2321 N N . TRP A 1 294 ? -12.090 0.919 11.470 1.00 98.81 294 TRP A N 1
ATOM 2322 C CA . TRP A 1 294 ? -12.534 1.337 10.155 1.00 98.81 294 TRP A CA 1
ATOM 2323 C C . TRP A 1 294 ? -12.069 2.766 9.909 1.00 98.81 294 TRP A C 1
ATOM 2325 O O . TRP A 1 294 ? -12.463 3.683 10.635 1.00 98.81 294 TRP A O 1
ATOM 2335 N N . THR A 1 295 ? -11.229 2.938 8.889 1.00 98.75 295 THR A N 1
ATOM 2336 C CA . THR A 1 295 ? -10.775 4.245 8.409 1.00 98.75 295 THR A CA 1
ATOM 2337 C C . THR A 1 295 ? -11.502 4.618 7.130 1.00 98.75 295 THR A C 1
ATOM 2339 O O . THR A 1 295 ? -11.623 3.802 6.213 1.00 98.75 295 THR A O 1
ATOM 2342 N N . SER A 1 296 ? -11.961 5.861 7.050 1.00 98.50 296 SER A N 1
ATOM 2343 C CA . SER A 1 296 ? -12.656 6.413 5.889 1.00 98.50 296 SER A CA 1
ATOM 2344 C C . SER A 1 296 ? -12.337 7.906 5.729 1.00 98.50 296 SER A C 1
ATOM 2346 O O . SER A 1 296 ? -11.517 8.443 6.474 1.00 98.50 296 SER A O 1
ATOM 2348 N N . ASN A 1 297 ? -12.935 8.577 4.739 1.00 97.44 297 ASN A N 1
ATOM 2349 C CA . ASN A 1 297 ? -12.698 9.994 4.436 1.00 97.44 297 ASN A CA 1
ATOM 2350 C C . ASN A 1 297 ? -11.214 10.298 4.146 1.00 97.44 297 ASN A C 1
ATOM 2352 O O . ASN A 1 297 ? -10.657 11.301 4.596 1.00 97.44 297 ASN A O 1
ATOM 2356 N N . ILE A 1 298 ? -10.555 9.383 3.428 1.00 97.25 298 ILE A N 1
ATOM 2357 C CA . ILE A 1 298 ? -9.127 9.433 3.103 1.00 97.25 298 ILE A CA 1
ATOM 2358 C C . ILE A 1 298 ? -8.912 10.271 1.839 1.00 97.25 298 ILE A C 1
ATOM 2360 O O . ILE A 1 298 ? -9.626 10.116 0.853 1.00 97.25 298 ILE A O 1
ATOM 2364 N N . GLN A 1 299 ? -7.897 11.134 1.846 1.00 95.75 299 GLN A N 1
ATOM 2365 C CA . GLN A 1 299 ? -7.439 11.855 0.662 1.00 95.75 299 GLN A CA 1
ATOM 2366 C C . GLN A 1 299 ? -6.809 10.878 -0.341 1.00 95.75 299 GLN A C 1
ATOM 2368 O O . GLN A 1 299 ? -5.809 10.218 -0.042 1.00 95.75 299 GLN A O 1
ATOM 2373 N N . GLY A 1 300 ? -7.380 10.823 -1.541 1.00 95.69 300 GLY A N 1
ATOM 2374 C CA . GLY A 1 300 ? -6.814 10.152 -2.706 1.00 95.69 300 GLY A CA 1
ATOM 2375 C C . GLY A 1 300 ? -5.469 10.767 -3.074 1.00 95.69 300 GLY A C 1
ATOM 2376 O O . GLY A 1 300 ? -5.330 11.996 -3.069 1.00 95.69 300 GLY A O 1
ATOM 2377 N N . TRP A 1 301 ? -4.476 9.918 -3.326 1.00 93.62 301 TRP A N 1
ATOM 2378 C CA . TRP A 1 301 ? -3.085 10.332 -3.496 1.00 93.62 301 TRP A CA 1
ATOM 2379 C C . TRP A 1 301 ? -2.242 9.254 -4.201 1.00 93.62 301 TRP A C 1
ATOM 2381 O O . TRP A 1 301 ? -2.764 8.229 -4.646 1.00 93.62 301 TRP A O 1
ATOM 2391 N N . VAL A 1 302 ? -0.932 9.497 -4.285 1.00 89.00 302 VAL A N 1
ATOM 2392 C CA . VAL A 1 302 ? 0.093 8.605 -4.849 1.00 89.00 302 VAL A CA 1
ATOM 2393 C C . VAL A 1 302 ? 1.086 8.169 -3.767 1.00 89.00 302 VAL A C 1
ATOM 2395 O O . VAL A 1 302 ? 1.260 8.860 -2.762 1.00 89.00 302 VAL A O 1
ATOM 2398 N N . ALA A 1 303 ? 1.764 7.034 -3.957 1.00 82.56 303 ALA A N 1
ATOM 2399 C CA . ALA A 1 303 ? 2.837 6.592 -3.066 1.00 82.56 303 ALA A CA 1
ATOM 2400 C C . ALA A 1 303 ? 3.977 5.922 -3.838 1.00 82.56 303 ALA A C 1
ATOM 2402 O O . ALA A 1 303 ? 3.929 4.720 -4.079 1.00 82.56 303 ALA A O 1
ATOM 2403 N N . HIS A 1 304 ? 5.050 6.659 -4.142 1.00 85.38 304 HIS A N 1
ATOM 2404 C CA . HIS A 1 304 ? 6.256 6.085 -4.760 1.00 85.38 304 HIS A CA 1
ATOM 2405 C C . HIS A 1 304 ? 5.939 5.216 -5.992 1.00 85.38 304 HIS A C 1
ATOM 2407 O O . HIS A 1 304 ? 5.017 5.513 -6.743 1.00 85.38 304 HIS A O 1
ATOM 2413 N N . SER A 1 305 ? 6.664 4.115 -6.192 1.00 83.62 305 SER A N 1
ATOM 2414 C CA . SER A 1 305 ? 6.346 3.123 -7.219 1.00 83.62 305 SER A CA 1
ATOM 2415 C C . SER A 1 305 ? 5.102 2.271 -6.935 1.00 83.62 305 SER A C 1
ATOM 2417 O O . SER A 1 305 ? 4.884 1.262 -7.602 1.00 83.62 305 SER A O 1
ATOM 2419 N N . GLN A 1 306 ? 4.289 2.613 -5.939 1.00 88.00 306 GLN A N 1
ATOM 2420 C CA . GLN A 1 306 ? 3.069 1.881 -5.617 1.00 88.00 306 GLN A CA 1
ATOM 2421 C C . GLN A 1 306 ? 1.873 2.437 -6.393 1.00 88.00 306 GLN A C 1
ATOM 2423 O O . GLN A 1 306 ? 1.963 3.408 -7.139 1.00 88.00 306 GLN A O 1
ATOM 2428 N N . MET A 1 307 ? 0.729 1.778 -6.237 1.00 90.88 307 MET A N 1
ATOM 2429 C CA . MET A 1 307 ? -0.514 2.214 -6.859 1.00 90.88 307 MET A CA 1
ATOM 2430 C C . MET A 1 307 ? -1.057 3.499 -6.217 1.00 90.88 307 MET A C 1
ATOM 2432 O O . MET A 1 307 ? -1.019 3.657 -4.996 1.00 90.88 307 MET A O 1
ATOM 2436 N N . GLU A 1 308 ? -1.620 4.376 -7.046 1.00 94.38 308 GLU A N 1
ATOM 2437 C CA . GLU A 1 308 ? -2.511 5.442 -6.586 1.00 94.38 308 GLU A CA 1
ATOM 2438 C C . GLU A 1 308 ? -3.813 4.878 -6.002 1.00 94.38 308 GLU A C 1
ATOM 2440 O O . GLU A 1 308 ? -4.251 3.779 -6.358 1.00 94.38 308 GLU A O 1
ATOM 2445 N N . TRP A 1 309 ? -4.464 5.679 -5.161 1.00 96.00 309 TRP A N 1
ATOM 2446 C CA . TRP A 1 309 ? -5.791 5.402 -4.611 1.00 96.00 309 TRP A CA 1
ATOM 2447 C C . TRP A 1 309 ? -6.691 6.638 -4.679 1.00 96.00 309 TRP A C 1
ATOM 2449 O O . TRP A 1 309 ? -6.234 7.778 -4.792 1.00 96.00 309 TRP A O 1
ATOM 2459 N N . SER A 1 310 ? -7.994 6.406 -4.598 1.00 97.56 310 SER A N 1
ATOM 2460 C CA . SER A 1 310 ? -9.033 7.419 -4.719 1.00 97.56 310 SER A CA 1
ATOM 2461 C C . SER A 1 310 ? -9.475 7.979 -3.364 1.00 97.56 310 SER A C 1
ATOM 2463 O O . SER A 1 310 ? -9.127 7.469 -2.298 1.00 97.56 310 SER A O 1
ATOM 2465 N N . ASN A 1 311 ? -10.328 9.007 -3.405 1.00 97.50 311 ASN A N 1
ATOM 2466 C CA . ASN A 1 311 ? -11.033 9.492 -2.212 1.00 97.50 311 ASN A CA 1
ATOM 2467 C C . ASN A 1 311 ? -12.091 8.497 -1.685 1.00 97.50 311 ASN A C 1
ATOM 2469 O O . ASN A 1 311 ? -12.649 8.716 -0.614 1.00 97.50 311 ASN A O 1
ATOM 2473 N N . GLN A 1 312 ? -12.397 7.424 -2.426 1.00 97.62 312 GLN A N 1
ATOM 2474 C CA . GLN A 1 312 ? -13.264 6.335 -1.963 1.00 97.62 312 GLN A CA 1
ATOM 2475 C C . GLN A 1 312 ? -12.512 5.263 -1.174 1.00 97.62 312 GLN A C 1
ATOM 2477 O O . GLN A 1 312 ? -13.140 4.305 -0.711 1.00 97.62 312 GLN A O 1
ATOM 2482 N N . MET A 1 313 ? -11.190 5.399 -1.021 1.00 98.25 313 MET A N 1
ATOM 2483 C CA . MET A 1 313 ? -10.420 4.439 -0.254 1.00 98.25 313 MET A CA 1
ATOM 2484 C C . MET A 1 313 ? -10.878 4.410 1.208 1.00 98.25 313 MET A C 1
ATOM 2486 O O . MET A 1 313 ? -11.045 5.441 1.862 1.00 98.25 313 MET A O 1
ATOM 2490 N N . GLN A 1 314 ? -11.049 3.199 1.721 1.00 98.69 314 GLN A N 1
ATOM 2491 C CA . GLN A 1 314 ? -11.346 2.896 3.114 1.00 98.69 314 GLN A CA 1
ATOM 2492 C C . GLN A 1 314 ? -10.488 1.708 3.553 1.00 98.69 314 GLN A C 1
ATOM 2494 O O . GLN A 1 314 ? -10.147 0.848 2.736 1.00 98.69 314 GLN A O 1
ATOM 2499 N N . SER A 1 315 ? -10.160 1.631 4.841 1.00 98.69 315 SER A N 1
ATOM 2500 C CA . SER A 1 315 ? -9.457 0.479 5.411 1.00 98.69 315 SER A CA 1
ATOM 2501 C C . SER A 1 315 ? -10.240 -0.147 6.553 1.00 98.69 315 SER A C 1
ATOM 2503 O O . SER A 1 315 ? -10.871 0.553 7.343 1.00 98.69 315 SER A O 1
ATOM 2505 N N . ILE A 1 316 ? -10.164 -1.472 6.644 1.00 98.88 316 ILE A N 1
ATOM 2506 C CA . ILE A 1 316 ? -10.417 -2.211 7.880 1.00 98.88 316 ILE A CA 1
ATOM 2507 C C . ILE A 1 316 ? -9.067 -2.680 8.392 1.00 98.88 316 ILE A C 1
ATOM 2509 O O . ILE A 1 316 ? -8.353 -3.361 7.658 1.00 98.88 316 ILE A O 1
ATOM 2513 N N . GLU A 1 317 ? -8.701 -2.301 9.612 1.00 98.62 317 GLU A N 1
ATOM 2514 C CA . GLU A 1 317 ? -7.432 -2.711 10.218 1.00 98.62 317 GLU A CA 1
ATOM 2515 C C . GLU A 1 317 ? -7.700 -3.452 11.529 1.00 98.62 317 GLU A C 1
ATOM 2517 O O . GLU A 1 317 ? -8.524 -3.040 12.346 1.00 98.62 317 GLU A O 1
ATOM 2522 N N . ILE A 1 318 ? -7.021 -4.579 11.710 1.00 98.56 318 ILE A N 1
ATOM 2523 C CA . ILE A 1 318 ? -7.147 -5.470 12.858 1.00 98.56 318 ILE A CA 1
ATOM 2524 C C . ILE A 1 318 ? -5.771 -5.556 13.509 1.00 98.56 318 ILE A C 1
ATOM 2526 O O . ILE A 1 318 ? -4.802 -5.986 12.879 1.00 98.56 318 ILE A O 1
ATOM 2530 N N . TYR A 1 319 ? -5.699 -5.137 14.770 1.00 97.38 319 TYR A N 1
ATOM 2531 C CA . TYR A 1 319 ? -4.487 -5.147 15.579 1.00 97.38 319 TYR A CA 1
ATOM 2532 C C . TYR A 1 319 ? -4.645 -6.170 16.700 1.00 97.38 319 TYR A C 1
ATOM 2534 O O . TYR A 1 319 ? -5.460 -5.981 17.607 1.00 97.38 319 TYR A O 1
ATOM 2542 N N . ALA A 1 320 ? -3.868 -7.249 16.637 1.00 96.88 320 ALA A N 1
ATOM 2543 C CA . ALA A 1 320 ? -3.883 -8.322 17.623 1.00 96.88 320 ALA A CA 1
ATOM 2544 C C . ALA A 1 320 ? -2.530 -8.420 18.353 1.00 96.88 320 ALA A C 1
ATOM 2546 O O . ALA A 1 320 ? -1.487 -8.424 17.691 1.00 96.88 320 ALA A O 1
ATOM 2547 N N . PRO A 1 321 ? -2.507 -8.519 19.696 1.00 95.50 321 PRO A N 1
ATOM 2548 C CA . PRO A 1 321 ? -1.266 -8.746 20.426 1.00 95.50 321 PRO A CA 1
ATOM 2549 C C . PRO A 1 321 ? -0.633 -10.090 20.071 1.00 95.50 321 PRO A C 1
ATOM 2551 O O . PRO A 1 321 ? -1.303 -11.119 20.017 1.00 95.50 321 PRO A O 1
ATOM 2554 N N . VAL A 1 322 ? 0.687 -10.089 19.913 1.00 94.75 322 VAL A N 1
ATOM 2555 C CA . VAL A 1 322 ? 1.511 -11.299 19.878 1.00 94.75 322 VAL A CA 1
ATOM 2556 C C . VAL A 1 322 ? 2.219 -11.413 21.219 1.00 94.75 322 VAL A C 1
ATOM 2558 O O . VAL A 1 322 ? 2.858 -10.458 21.662 1.00 94.75 322 VAL A O 1
ATOM 2561 N N . ARG A 1 323 ? 2.103 -12.575 21.865 1.00 93.38 323 ARG A N 1
ATOM 2562 C CA . ARG A 1 323 ? 2.656 -12.832 23.199 1.00 93.38 323 ARG A CA 1
ATOM 2563 C C . ARG A 1 323 ? 3.768 -13.878 23.153 1.00 93.38 323 ARG A C 1
ATOM 2565 O O . ARG A 1 323 ? 3.721 -14.795 22.336 1.00 93.38 323 ARG A O 1
ATOM 2572 N N . ASP A 1 324 ? 4.763 -13.740 24.024 1.00 92.75 324 ASP A N 1
ATOM 2573 C CA . ASP A 1 324 ? 5.783 -14.773 24.238 1.00 92.75 324 ASP A CA 1
ATOM 2574 C C . ASP A 1 324 ? 5.288 -15.911 25.156 1.00 92.75 324 ASP A C 1
ATOM 2576 O O . ASP A 1 324 ? 4.148 -15.913 25.623 1.00 92.75 324 ASP A O 1
ATOM 2580 N N . GLY A 1 325 ? 6.156 -16.890 25.440 1.00 92.81 325 GLY A N 1
ATOM 2581 C CA . GLY A 1 325 ? 5.836 -18.029 26.314 1.00 92.81 325 GLY A CA 1
ATOM 2582 C C . GLY A 1 325 ? 5.537 -17.666 27.776 1.00 92.81 325 GLY A C 1
ATOM 2583 O O . GLY A 1 325 ? 5.072 -18.521 28.523 1.00 92.81 325 GLY A O 1
ATOM 2584 N N . THR A 1 326 ? 5.784 -16.418 28.188 1.00 92.88 326 THR A N 1
ATOM 2585 C CA . THR A 1 326 ? 5.437 -15.886 29.516 1.00 92.88 326 THR A CA 1
ATOM 2586 C C . THR A 1 326 ? 4.132 -15.087 29.509 1.00 92.88 326 THR A C 1
ATOM 2588 O O . THR A 1 326 ? 3.666 -14.660 30.562 1.00 92.88 326 THR A O 1
ATOM 2591 N N . GLY A 1 327 ? 3.524 -14.898 28.333 1.00 90.12 327 GLY A N 1
ATOM 2592 C CA . GLY A 1 327 ? 2.306 -14.118 28.148 1.00 90.12 327 GLY A CA 1
ATOM 2593 C C . GLY A 1 327 ? 2.546 -12.625 27.918 1.00 90.12 327 GLY A C 1
ATOM 2594 O O . GLY A 1 327 ? 1.574 -11.892 27.771 1.00 90.12 327 GLY A O 1
ATOM 2595 N N . LYS A 1 328 ? 3.794 -12.152 27.841 1.00 91.50 328 LYS A N 1
ATOM 2596 C CA . LYS A 1 328 ? 4.104 -10.734 27.606 1.00 91.50 328 LYS A CA 1
ATOM 2597 C C . LYS A 1 328 ? 3.887 -10.365 26.138 1.00 91.50 328 LYS A C 1
ATOM 2599 O O . LYS A 1 328 ? 4.353 -11.092 25.264 1.00 91.50 328 LYS A O 1
ATOM 2604 N N . VAL A 1 329 ? 3.256 -9.219 25.858 1.00 92.50 329 VAL A N 1
ATOM 2605 C CA . VAL A 1 329 ? 3.161 -8.675 24.489 1.00 92.50 329 VAL A CA 1
ATOM 2606 C C . VAL A 1 329 ? 4.551 -8.307 23.958 1.00 92.50 329 VAL A C 1
ATOM 2608 O O . VAL A 1 329 ? 5.288 -7.538 24.579 1.00 92.50 329 VAL A O 1
ATOM 2611 N N . THR A 1 330 ? 4.909 -8.852 22.797 1.00 91.75 330 THR A N 1
ATOM 2612 C CA . THR A 1 330 ? 6.201 -8.630 22.125 1.00 91.75 330 THR A CA 1
ATOM 2613 C C . THR A 1 330 ? 6.070 -7.986 20.751 1.00 91.75 330 THR A C 1
ATOM 2615 O O . THR A 1 330 ? 7.034 -7.388 20.281 1.00 91.75 330 THR A O 1
ATOM 2618 N N . ALA A 1 331 ? 4.898 -8.083 20.125 1.00 92.88 331 ALA A N 1
ATOM 2619 C CA . ALA A 1 331 ? 4.609 -7.509 18.816 1.00 92.88 331 ALA A CA 1
ATOM 2620 C C . ALA A 1 331 ? 3.101 -7.266 18.649 1.00 92.88 331 ALA A C 1
ATOM 2622 O O . ALA A 1 331 ? 2.290 -7.761 19.439 1.00 92.88 331 ALA A O 1
ATOM 2623 N N . LEU A 1 332 ? 2.722 -6.544 17.596 1.00 93.75 332 LEU A N 1
ATOM 2624 C CA . LEU A 1 332 ? 1.340 -6.477 17.118 1.00 93.75 332 LEU A CA 1
ATOM 2625 C C . LEU A 1 332 ? 1.246 -7.136 15.747 1.00 93.75 332 LEU A C 1
ATOM 2627 O O . LEU A 1 332 ? 1.889 -6.699 14.793 1.00 93.75 332 LEU A O 1
ATOM 2631 N N . ASN A 1 333 ? 0.401 -8.155 15.620 1.00 95.75 333 ASN A N 1
ATOM 2632 C CA . ASN A 1 333 ? -0.039 -8.581 14.305 1.00 95.75 333 ASN A CA 1
ATOM 2633 C C . ASN A 1 333 ? -1.007 -7.526 13.765 1.00 95.75 333 ASN A C 1
ATOM 2635 O O . ASN A 1 333 ? -1.993 -7.185 14.420 1.00 95.75 333 ASN A O 1
ATOM 2639 N N . HIS A 1 334 ? -0.691 -6.989 12.593 1.00 96.00 334 HIS A N 1
ATOM 2640 C CA . HIS A 1 334 ? -1.487 -5.981 11.917 1.00 96.00 334 HIS A CA 1
ATOM 2641 C C . HIS A 1 334 ? -1.934 -6.532 10.567 1.00 96.00 334 HIS A C 1
ATOM 2643 O O . HIS A 1 334 ? -1.132 -6.712 9.645 1.00 96.00 334 HIS A O 1
ATOM 2649 N N . GLU A 1 335 ? -3.236 -6.754 10.458 1.00 97.94 335 GLU A N 1
ATOM 2650 C CA . GLU A 1 335 ? -3.922 -7.073 9.218 1.00 97.94 335 GLU A CA 1
ATOM 2651 C C . GLU A 1 335 ? -4.720 -5.862 8.734 1.00 97.94 335 GLU A C 1
ATOM 2653 O O . GLU A 1 335 ? -5.516 -5.300 9.476 1.00 97.94 335 GLU A O 1
ATOM 2658 N N . ALA A 1 336 ? -4.517 -5.470 7.481 1.00 98.19 336 ALA A N 1
ATOM 2659 C CA . ALA A 1 336 ? -5.218 -4.375 6.833 1.00 98.19 336 ALA A CA 1
ATOM 2660 C C . ALA A 1 336 ? -5.913 -4.871 5.568 1.00 98.19 336 ALA A C 1
ATOM 2662 O O . ALA A 1 336 ? -5.307 -5.566 4.751 1.00 98.19 336 ALA A O 1
ATOM 2663 N N . ILE A 1 337 ? -7.169 -4.478 5.381 1.00 98.75 337 ILE A N 1
ATOM 2664 C CA . ILE A 1 337 ? -7.938 -4.724 4.168 1.00 98.75 337 ILE A CA 1
ATOM 2665 C C . ILE A 1 337 ? -8.297 -3.374 3.568 1.00 98.75 337 ILE A C 1
ATOM 2667 O O . ILE A 1 337 ? -8.981 -2.573 4.203 1.00 98.75 337 ILE A O 1
ATOM 2671 N N . LEU A 1 338 ? -7.828 -3.128 2.347 1.00 98.62 338 LEU A N 1
ATOM 2672 C CA . LEU A 1 338 ? -8.066 -1.886 1.625 1.00 98.62 338 LEU A CA 1
ATOM 2673 C C . LEU A 1 338 ? -9.201 -2.080 0.624 1.00 98.62 338 LEU A C 1
ATOM 2675 O O . LEU A 1 338 ? -9.187 -3.005 -0.193 1.00 98.62 338 LEU A O 1
ATOM 2679 N N . TYR A 1 339 ? -10.169 -1.177 0.695 1.00 98.75 339 TYR A N 1
ATOM 2680 C CA . TYR A 1 339 ? -11.319 -1.088 -0.190 1.00 98.75 339 TYR A CA 1
ATOM 2681 C C . TYR A 1 339 ? -11.224 0.213 -0.965 1.00 98.75 339 TYR A C 1
ATOM 2683 O O . TYR A 1 339 ? -11.089 1.265 -0.355 1.00 98.75 339 TYR A O 1
ATOM 2691 N N . ASP A 1 340 ? -11.337 0.157 -2.286 1.00 98.56 340 ASP A N 1
ATOM 2692 C CA . ASP A 1 340 ? -11.410 1.352 -3.122 1.00 98.56 340 ASP A CA 1
ATOM 2693 C C . ASP A 1 340 ? -12.218 1.026 -4.377 1.00 98.56 340 ASP A C 1
ATOM 2695 O O . ASP A 1 340 ? -11.738 0.350 -5.288 1.00 98.56 340 ASP A O 1
ATOM 2699 N N . ALA A 1 341 ? -13.471 1.474 -4.413 1.00 97.25 341 ALA A N 1
ATOM 2700 C CA . ALA A 1 341 ? -14.367 1.147 -5.512 1.00 97.25 341 ALA A CA 1
ATOM 2701 C C . ALA A 1 341 ? -14.014 1.877 -6.819 1.00 97.25 341 ALA A C 1
ATOM 2703 O O . ALA A 1 341 ? -14.520 1.485 -7.870 1.00 97.25 341 ALA A O 1
ATOM 2704 N N . GLU A 1 342 ? -13.154 2.898 -6.806 1.00 98.00 342 GLU A N 1
ATOM 2705 C CA . GLU A 1 342 ? -12.698 3.576 -8.025 1.00 98.00 342 GLU A CA 1
ATOM 2706 C C . GLU A 1 342 ? -11.381 3.002 -8.543 1.00 98.00 342 GLU A C 1
ATOM 2708 O O . GLU A 1 342 ? -11.225 2.846 -9.755 1.00 98.00 342 GLU A O 1
ATOM 2713 N N . ALA A 1 343 ? -10.452 2.673 -7.642 1.00 98.19 343 ALA A N 1
ATOM 2714 C CA . ALA A 1 343 ? -9.111 2.235 -8.014 1.00 98.19 343 ALA A CA 1
ATOM 2715 C C . ALA A 1 343 ? -8.972 0.721 -8.152 1.00 98.19 343 ALA A C 1
ATOM 2717 O O . ALA A 1 343 ? -8.345 0.249 -9.104 1.00 98.19 343 ALA A O 1
ATOM 2718 N N . LEU A 1 344 ? -9.561 -0.047 -7.235 1.00 98.44 344 LEU A N 1
ATOM 2719 C CA . LEU A 1 344 ? -9.321 -1.482 -7.116 1.00 98.44 344 LEU A CA 1
ATOM 2720 C C . LEU A 1 344 ? -10.382 -2.317 -7.838 1.00 98.44 344 LEU A C 1
ATOM 2722 O O . LEU A 1 344 ? -11.569 -1.991 -7.866 1.00 98.44 344 LEU A O 1
ATOM 2726 N N . VAL A 1 345 ? -9.947 -3.438 -8.414 1.00 98.25 345 VAL A N 1
ATOM 2727 C CA . VAL A 1 345 ? -10.831 -4.475 -8.973 1.00 98.25 345 VAL A CA 1
ATOM 2728 C C . VAL A 1 345 ? -11.448 -5.313 -7.853 1.00 98.25 345 VAL A C 1
ATOM 2730 O O . VAL A 1 345 ? -12.648 -5.570 -7.861 1.00 98.25 345 VAL A O 1
ATOM 2733 N N . ASP A 1 346 ? -10.627 -5.712 -6.882 1.00 98.44 346 ASP A N 1
ATOM 2734 C CA . ASP A 1 346 ? -11.022 -6.446 -5.680 1.00 98.44 346 ASP A CA 1
ATOM 2735 C C . ASP A 1 346 ? -10.350 -5.803 -4.456 1.00 98.44 346 ASP A C 1
ATOM 2737 O O . ASP A 1 346 ? -9.248 -5.265 -4.596 1.00 98.44 346 ASP A O 1
ATOM 2741 N N . PRO A 1 347 ? -10.955 -5.878 -3.255 1.00 98.56 347 PRO A N 1
ATOM 2742 C CA . PRO A 1 347 ? -10.279 -5.474 -2.028 1.00 98.56 347 PRO A CA 1
ATOM 2743 C C . PRO A 1 347 ? -8.979 -6.259 -1.842 1.00 98.56 347 PRO A C 1
ATOM 2745 O O . PRO A 1 347 ? -8.915 -7.449 -2.161 1.00 98.56 347 PRO A O 1
ATOM 2748 N N . ILE A 1 348 ? -7.953 -5.613 -1.297 1.00 98.12 348 ILE A N 1
ATOM 2749 C CA . ILE A 1 348 ? -6.630 -6.220 -1.095 1.00 98.12 348 ILE A CA 1
ATOM 2750 C C . ILE A 1 348 ? -6.301 -6.316 0.389 1.00 98.12 348 ILE A C 1
ATOM 2752 O O . ILE A 1 348 ? -6.749 -5.493 1.182 1.00 98.12 348 ILE A O 1
ATOM 2756 N N . ARG A 1 349 ? -5.505 -7.314 0.762 1.00 97.88 349 ARG A N 1
ATOM 2757 C CA . ARG A 1 349 ? -5.106 -7.601 2.139 1.00 97.88 349 ARG A CA 1
ATOM 2758 C C . ARG A 1 349 ? -3.604 -7.433 2.303 1.00 97.88 349 ARG A C 1
ATOM 2760 O O . 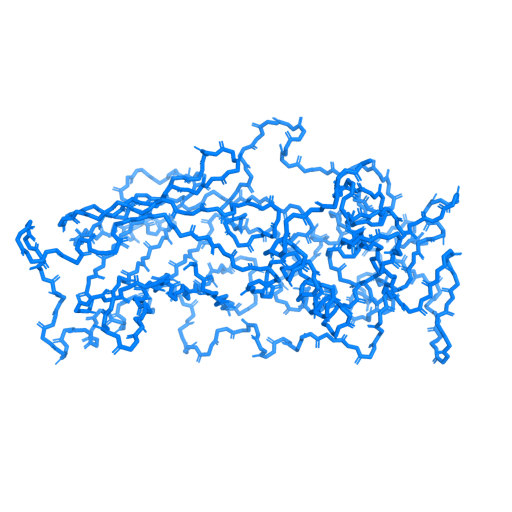ARG A 1 349 ? -2.830 -7.946 1.503 1.00 97.88 349 ARG A O 1
ATOM 2767 N N . ILE A 1 350 ? -3.185 -6.768 3.371 1.00 96.12 350 ILE A N 1
ATOM 2768 C CA . ILE A 1 350 ? -1.787 -6.605 3.772 1.00 96.12 350 ILE A CA 1
ATOM 2769 C C . ILE A 1 350 ? -1.663 -7.106 5.211 1.00 96.12 350 ILE A C 1
ATOM 2771 O O . ILE A 1 350 ? -2.425 -6.687 6.073 1.00 96.12 350 ILE A O 1
ATOM 2775 N N . VAL A 1 351 ? -0.709 -7.998 5.480 1.00 94.62 351 VAL A N 1
ATOM 2776 C CA . VAL A 1 351 ? -0.457 -8.542 6.825 1.00 94.62 351 VAL A CA 1
ATOM 2777 C C . VAL A 1 351 ? 1.006 -8.327 7.181 1.00 94.62 351 VAL A C 1
ATOM 2779 O O . VAL A 1 351 ? 1.871 -8.560 6.337 1.00 94.62 351 VAL A O 1
ATOM 2782 N N . ARG A 1 352 ? 1.275 -7.893 8.415 1.00 92.00 352 ARG A N 1
ATOM 2783 C CA . ARG A 1 352 ? 2.623 -7.746 8.984 1.00 92.00 352 ARG A CA 1
ATOM 2784 C C . ARG A 1 352 ? 2.630 -7.960 10.493 1.00 92.00 352 ARG A C 1
ATOM 2786 O O . ARG A 1 352 ? 1.586 -7.888 11.134 1.00 92.00 352 ARG A O 1
ATOM 2793 N N . ASN A 1 353 ? 3.825 -8.127 11.050 1.00 91.44 353 ASN A N 1
ATOM 2794 C CA . ASN A 1 353 ? 4.070 -7.990 12.484 1.00 91.44 353 ASN A CA 1
ATOM 2795 C C . ASN A 1 353 ? 4.855 -6.695 12.736 1.00 91.44 353 ASN A C 1
ATOM 2797 O O . ASN A 1 353 ? 5.848 -6.431 12.048 1.00 91.44 353 ASN A O 1
ATOM 2801 N N . LEU A 1 354 ? 4.372 -5.895 13.686 1.00 89.12 354 LEU A N 1
ATOM 2802 C CA . LEU A 1 354 ? 4.987 -4.666 14.185 1.00 89.12 354 LEU A CA 1
ATOM 2803 C C . LEU A 1 354 ? 5.711 -4.907 15.503 1.00 89.12 354 LEU A C 1
ATOM 2805 O O . LEU A 1 354 ? 5.153 -5.650 16.340 1.00 89.12 354 LEU A O 1
#

Secondary structure (DSSP, 8-state):
-PPPPHHHHHHHHHHHHHHHHH--S-EEE--SSSPPEEE-SBSTTPPPTT----SS-TTT-S-TTGGGGGTTSGGGGTT--HHHHHHTTTTTTTTEE----SSTTTTPPB--TT----GGGTB-SS--SSHHHHHHHHHHHHHHTT-S----TTTS-GGG-EEEE--SS-STTSTTTT--HHHHHTTB-HHHHHHHHHHHHHHHTSS----TGGGT----GGGGGSTTS-SEEEEEE-SSEEEEEESSSS-EEEEEEET---B-SSSS-BSS-SS-BTT-EEEEEEETTEEEEEEESBPPB--TTS--B-TT-EEEEEEEEEE-TTS-EEEEEEEEEEE-TTTBSS-EEEEEE-

Solvent-accessible surface area (backbone atoms only — not comparable to full-atom values): 18566 Å² total; per-residue (Å²): 132,83,80,76,58,69,69,60,43,52,53,32,51,53,32,53,50,52,49,67,74,45,41,7,15,30,44,32,35,58,42,81,70,94,61,70,47,75,44,56,44,25,56,58,40,43,73,33,89,96,57,83,79,60,100,55,28,65,58,66,51,93,52,72,78,80,45,57,87,43,56,74,43,46,56,28,57,36,18,19,4,35,36,19,45,44,28,22,79,25,75,61,42,87,49,31,38,48,45,40,38,100,52,73,29,61,11,42,40,16,10,31,76,92,52,49,56,56,58,80,81,35,44,44,89,62,93,56,88,44,50,65,62,43,52,53,49,54,51,50,53,29,38,78,75,73,34,64,47,83,48,44,89,90,64,47,72,57,76,67,36,45,78,32,54,52,59,70,82,41,35,75,64,22,42,25,33,32,27,29,46,33,42,59,42,70,41,33,29,72,72,44,33,52,50,38,52,51,51,50,36,26,39,47,43,71,67,56,57,88,46,39,67,90,72,74,44,78,55,40,56,73,32,70,52,27,65,93,35,40,54,35,39,40,32,46,70,53,66,51,41,36,38,42,40,25,36,85,78,70,74,49,69,45,60,30,34,37,77,55,75,61,50,67,89,55,98,47,41,29,82,71,70,103,60,62,28,64,69,32,46,32,29,24,45,25,50,75,81,31,40,40,34,43,34,22,30,20,39,47,45,59,37,76,64,47,70,54,47,39,56,60,29,26,34,35,38,37,39,32,75,34,58,49,101,85,65,50,67,78,35,34,39,40,40,37,38,43,26,28,85,76,24,35,70,59,42,34,43,48,55,34,53,43

Foldseek 3Di:
DDQDDPVQLVLLVVQLVCLQVQFQAWWWFDGRDDDIRTAAQFFQLDQHPPDDADPAALQRDPDVVVCVVCLLPLNSVLRHDLLNLLPQPPVVPDGIHHRADDDPPNGRTHGHNVFADALVVWFDPDPDQDLVVVQVVVVVVLVVVVDLDQDAPVRAPQLVQDKAFFRPPFKCQASVRNHGSSSQLQFWDPVQNVVLSVQSSCSGHVVNHPQCVVVVHPQAASLVNYNQHFRMWGWDDHSQWIWTQGDDPRPDIAIEGEPDFFDCPEPHTADDDLAADRNAHKYWTHSNNKIWMKGASHPFDDHRSHTTAHNGKMKIKIWDFDADPVRRGDWIWIKMWIHGPNTGPGITIIIGID

pLDDT: mean 91.18, std 9.44, range [40.44, 98.88]

Sequence (354 aa):
MNAPPPERQAIGAQTAAALRDTSVGPLIYRQPGPELLRVGGAWNGAVPDGIKALPVDLFTTRDFYQDRALWTDPRYFRCNSPMGIETQRGTHGTSFLGTMGDDPPRTAAWGRCDRGLPRAAIISPYPFRTAQAHYEALLAETRQRGGPTRHTAATMPDELSGRYSRWFPDNWFSGPWGLQMTTMLSLLKPEYQKRLVQEQYHIAVSDAPQLPGPYCYPEGFVRRWYAFGPLEHSVLVTPKLVQIMASGTRNFVTDIHVGRSFDVSGKVPRLGADVPRWYGETIGFWDREVLITWTSNIQGWVAHSQMEWSNQMQSIEIYAPVRDGTGKVTALNHEAILYDAEALVDPIRIVRNL